Protein AF-A0A0M0K5F8-F1 (afdb_monomer_lite)

Secondary structure (DSSP, 8-state):
------------------------------HHHHHHHTT-----TT----TTTHHHHHHHHHHHHHHHHHHHHHHHHHHHHHHHHHHHHHHHSTT---TTGGGTTPPPBTTTBBTT-TTTHHHHHHHHHHHHHHHHHHHHHHHHTT--TT---TTS-TT--S--TT-TTTTS-HHHHHHHHHHHHHHHHHHHHHHHHHHHHHHHH-S-HHHH-HHHHS-GGG-HHHHHHHHHHHGGGGS---------

Sequence (248 aa):
MLASSFAAPRSITMAVKPIIMQAPTTSVASTAEIVRSIGDYGFDPLKLGTDETFTAFREAEIKHGRLAMLAAVAWPLQEILHPILVDQLRTSIPGVRDVLAETNGFSPSLLNGGLLQFDVAPTLMLAVFMGSVLELKDLKVRQAKGLAWNEYENNVLPGDLNFDPLNIAKNLPRDDKIDFLEKELLNGRLAMIAITAYVAEEVAFGVPVIQFTPDLFQPLIFANDFRAFMDGAFGMASMDGSVNGVAF

Structure (mmCIF, N/CA/C/O backbone):
data_AF-A0A0M0K5F8-F1
#
_entry.id   AF-A0A0M0K5F8-F1
#
loop_
_atom_site.group_PDB
_atom_site.id
_atom_site.type_symbol
_atom_site.label_atom_id
_atom_site.label_alt_id
_atom_site.label_comp_id
_atom_site.label_asym_id
_atom_site.label_entity_id
_atom_site.label_seq_id
_atom_site.pdbx_PDB_ins_code
_atom_site.Cartn_x
_atom_site.Cartn_y
_atom_site.Cartn_z
_atom_site.occupancy
_atom_site.B_iso_or_equiv
_atom_site.auth_seq_id
_atom_site.auth_comp_id
_atom_site.auth_asym_id
_atom_site.auth_atom_id
_atom_site.pdbx_PDB_model_num
ATOM 1 N N . MET A 1 1 ? -101.069 -8.167 28.939 1.00 40.59 1 MET A N 1
ATOM 2 C CA . MET A 1 1 ? -100.192 -7.146 29.553 1.00 40.59 1 MET A CA 1
ATOM 3 C C . MET A 1 1 ? -98.870 -7.843 29.865 1.00 40.59 1 MET A C 1
ATOM 5 O O . MET A 1 1 ? -98.813 -8.570 30.838 1.00 40.59 1 MET A O 1
ATOM 9 N N . LEU A 1 2 ? -97.955 -8.019 28.904 1.00 44.38 2 LEU A N 1
ATOM 10 C CA . LEU A 1 2 ? -96.928 -7.055 28.464 1.00 44.38 2 LEU A CA 1
ATOM 11 C C . LEU A 1 2 ? -96.196 -6.394 29.642 1.00 44.38 2 LEU A C 1
ATOM 13 O O . LEU A 1 2 ? -96.686 -5.388 30.138 1.00 44.38 2 LEU A O 1
ATOM 17 N N . ALA A 1 3 ? -95.054 -6.963 30.050 1.00 45.88 3 ALA A N 1
ATOM 18 C CA . ALA A 1 3 ? -93.804 -6.247 30.353 1.00 45.88 3 ALA A CA 1
ATOM 19 C C . ALA A 1 3 ? -92.800 -7.161 31.080 1.00 45.88 3 ALA A C 1
ATOM 21 O O . ALA A 1 3 ? -92.970 -7.449 32.256 1.00 45.88 3 ALA A O 1
ATOM 22 N N . SER A 1 4 ? -91.735 -7.562 30.384 1.00 42.88 4 SER A N 1
ATOM 23 C CA . SER A 1 4 ? -90.375 -7.743 30.926 1.00 42.88 4 SER A CA 1
ATOM 24 C C . SER A 1 4 ? -89.517 -8.369 29.829 1.00 42.88 4 SER A C 1
ATOM 26 O O . SER A 1 4 ? -89.926 -9.362 29.245 1.00 42.88 4 SER A O 1
ATOM 28 N N . SER A 1 5 ? -88.313 -7.948 29.501 1.00 45.69 5 SER A N 1
ATOM 29 C CA . SER A 1 5 ? -87.499 -6.786 29.824 1.00 45.69 5 SER A CA 1
ATOM 30 C C . SER A 1 5 ? -86.359 -6.892 28.803 1.00 45.69 5 SER A C 1
ATOM 32 O O . SER A 1 5 ? -85.829 -7.981 28.582 1.00 45.69 5 SER A O 1
ATOM 34 N N . PHE A 1 6 ? -86.066 -5.805 28.100 1.00 41.19 6 PHE A N 1
ATOM 35 C CA . PHE A 1 6 ? -85.088 -5.749 27.015 1.00 41.19 6 PHE A CA 1
ATOM 36 C C . PHE A 1 6 ? -83.685 -6.062 27.567 1.00 41.19 6 PHE A C 1
ATOM 38 O O . PHE A 1 6 ? -83.166 -5.318 28.398 1.00 41.19 6 PHE A O 1
ATOM 45 N N . ALA A 1 7 ? -83.064 -7.163 27.135 1.00 47.53 7 ALA A N 1
ATOM 46 C CA . ALA A 1 7 ? -81.673 -7.449 27.472 1.00 47.53 7 ALA A CA 1
ATOM 47 C C . ALA A 1 7 ? -80.760 -6.542 26.632 1.00 47.53 7 ALA A C 1
ATOM 49 O O . ALA A 1 7 ? -80.715 -6.657 25.408 1.00 47.53 7 ALA A O 1
ATOM 50 N N . ALA A 1 8 ? -80.055 -5.619 27.287 1.00 54.62 8 ALA A N 1
ATOM 51 C CA . ALA A 1 8 ? -79.103 -4.726 26.635 1.00 54.62 8 ALA A CA 1
ATOM 52 C C . ALA A 1 8 ? -77.931 -5.515 26.009 1.00 54.62 8 ALA A C 1
ATOM 54 O O . ALA A 1 8 ? -77.447 -6.475 26.623 1.00 54.62 8 ALA A O 1
ATOM 55 N N . PRO A 1 9 ? -77.431 -5.124 24.822 1.00 45.31 9 PRO A N 1
ATOM 56 C CA . PRO A 1 9 ? -76.265 -5.767 24.235 1.00 45.31 9 PRO A CA 1
ATOM 57 C C . PRO A 1 9 ? -75.028 -5.469 25.094 1.00 45.31 9 PRO A C 1
ATOM 59 O O . PRO A 1 9 ? -74.722 -4.314 25.391 1.00 45.31 9 PRO A O 1
ATOM 62 N N . ARG A 1 10 ? -74.303 -6.517 25.502 1.00 50.72 10 ARG A N 1
ATOM 63 C CA . ARG A 1 10 ? -72.994 -6.376 26.154 1.00 50.72 10 ARG A CA 1
ATOM 64 C C . ARG A 1 10 ? -72.030 -5.728 25.158 1.00 50.72 10 ARG A C 1
ATOM 66 O O . ARG A 1 10 ? -71.669 -6.358 24.167 1.00 50.72 10 ARG A O 1
ATOM 73 N N . SER A 1 11 ? -71.613 -4.488 25.412 1.00 42.38 11 SER A N 1
ATOM 74 C CA . SER A 1 11 ? -70.541 -3.855 24.645 1.00 42.38 11 SER A CA 1
ATOM 75 C C . SER A 1 11 ? -69.237 -4.602 24.919 1.00 42.38 11 SER A C 1
ATOM 77 O O . SER A 1 11 ? -68.701 -4.554 26.028 1.00 42.38 11 SER A O 1
ATOM 79 N N . ILE A 1 12 ? -68.724 -5.307 23.916 1.00 45.44 12 ILE A N 1
ATOM 80 C CA . ILE A 1 12 ? -67.364 -5.837 23.948 1.00 45.44 12 ILE A CA 1
ATOM 81 C C . ILE A 1 12 ? -66.439 -4.647 23.697 1.00 45.44 12 ILE A C 1
ATOM 83 O O . ILE A 1 12 ? -66.134 -4.305 22.557 1.00 45.44 12 ILE A O 1
ATOM 87 N N . THR A 1 13 ? -66.027 -3.973 24.767 1.00 49.81 13 THR A N 1
ATOM 88 C CA . THR A 1 13 ? -64.956 -2.982 24.692 1.00 49.81 13 THR A CA 1
ATOM 89 C C . THR A 1 13 ? -63.652 -3.749 24.518 1.00 49.81 13 THR A C 1
ATOM 91 O O . THR A 1 13 ? -63.046 -4.193 25.492 1.00 49.81 13 THR A O 1
ATOM 94 N N . MET A 1 14 ? -63.234 -3.967 23.269 1.00 43.44 14 MET A N 1
ATOM 95 C CA . MET A 1 14 ? -61.882 -4.439 22.995 1.00 43.44 14 MET A CA 1
ATOM 96 C C . MET A 1 14 ? -60.914 -3.344 23.436 1.00 43.44 14 MET A C 1
ATOM 98 O O . MET A 1 14 ? -60.832 -2.284 22.818 1.00 43.44 14 MET A O 1
ATOM 102 N N . ALA A 1 15 ? -60.206 -3.587 24.538 1.00 49.72 15 ALA A N 1
ATOM 103 C CA . ALA A 1 15 ? -59.078 -2.765 24.935 1.00 49.72 15 ALA A CA 1
ATOM 104 C C . ALA A 1 15 ? -57.988 -2.932 23.870 1.00 49.72 15 ALA A C 1
ATOM 106 O O . ALA A 1 15 ? -57.232 -3.904 23.877 1.00 49.72 15 ALA A O 1
ATOM 107 N N . VAL A 1 16 ? -57.937 -1.997 22.921 1.00 50.56 16 VAL A N 1
ATOM 108 C CA . VAL A 1 16 ? -56.809 -1.867 22.002 1.00 50.56 16 VAL A CA 1
ATOM 109 C C . VAL A 1 16 ? -55.616 -1.478 22.859 1.00 50.56 16 VAL A C 1
ATOM 111 O O . VAL A 1 16 ? -55.485 -0.333 23.288 1.00 50.56 16 VAL A O 1
ATOM 114 N N . LYS A 1 17 ? -54.770 -2.462 23.168 1.00 40.28 17 LYS A N 1
ATOM 115 C CA . LYS A 1 17 ? -53.471 -2.220 23.786 1.00 40.28 17 LYS A CA 1
ATOM 116 C C . LYS A 1 17 ? -52.700 -1.335 22.801 1.00 40.28 17 LYS A C 1
ATOM 118 O O . LYS A 1 17 ? -52.474 -1.794 21.679 1.00 40.28 17 LYS A O 1
ATOM 123 N N . PRO A 1 18 ? -52.347 -0.084 23.148 1.00 47.50 18 PRO A N 1
ATOM 124 C CA . PRO A 1 18 ? -51.579 0.741 22.237 1.00 47.50 18 PRO A CA 1
ATOM 125 C C . PRO A 1 18 ? -50.273 0.004 21.965 1.00 47.50 18 PRO A C 1
ATOM 127 O O . PRO A 1 18 ? -49.526 -0.326 22.890 1.00 47.50 18 PRO A O 1
ATOM 130 N N . ILE A 1 19 ? -50.032 -0.312 20.695 1.00 49.25 19 ILE A N 1
ATOM 131 C CA . ILE A 1 19 ? -48.715 -0.732 20.241 1.00 49.25 19 ILE A CA 1
ATOM 132 C C . ILE A 1 19 ? -47.862 0.519 20.389 1.00 49.25 19 ILE A C 1
ATOM 134 O O . ILE A 1 19 ? -47.872 1.405 19.539 1.00 49.25 19 ILE A O 1
ATOM 138 N N . ILE A 1 20 ? -47.181 0.628 21.525 1.00 49.91 20 ILE A N 1
ATOM 139 C CA . ILE A 1 20 ? -46.048 1.527 21.640 1.00 49.91 20 ILE A CA 1
ATOM 140 C C . ILE A 1 20 ? -45.038 0.945 20.657 1.00 49.91 20 ILE A C 1
ATOM 142 O O . ILE A 1 20 ? -44.416 -0.078 20.937 1.00 49.91 20 ILE A O 1
ATOM 146 N N . MET A 1 21 ? -44.947 1.544 19.466 1.00 4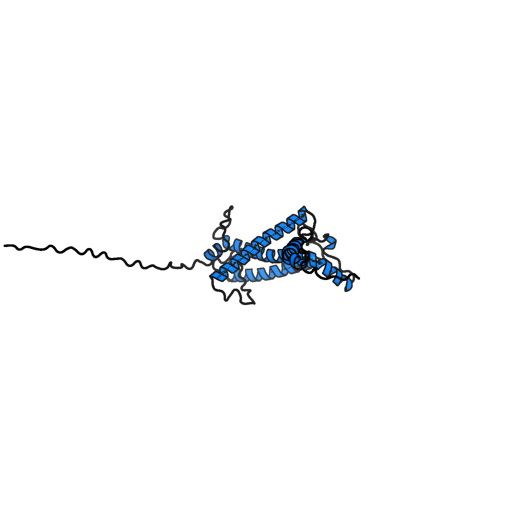3.00 21 MET A N 1
ATOM 147 C CA . MET A 1 21 ? -43.791 1.380 18.597 1.00 43.00 21 MET A CA 1
ATOM 148 C C . MET A 1 21 ? -42.609 1.927 19.384 1.00 43.00 21 MET A C 1
ATOM 150 O O . MET A 1 21 ? -42.289 3.112 19.339 1.00 43.00 21 MET A O 1
ATOM 154 N N . GLN A 1 22 ? -42.011 1.062 20.190 1.00 48.59 22 GLN A N 1
ATOM 155 C CA . GLN A 1 22 ? -40.697 1.312 20.721 1.00 48.59 22 GLN A CA 1
ATOM 156 C C . GLN A 1 22 ? -39.799 1.292 19.488 1.00 48.59 22 GLN A C 1
ATOM 158 O O . GLN A 1 22 ? -39.628 0.246 18.859 1.00 48.59 22 GLN A O 1
ATOM 163 N N . ALA A 1 23 ? -39.322 2.474 19.083 1.00 42.47 23 ALA A N 1
ATOM 164 C CA . ALA A 1 23 ? -38.215 2.573 18.145 1.00 42.47 23 ALA A CA 1
ATOM 165 C C . ALA A 1 23 ? -37.148 1.576 18.614 1.00 42.47 23 ALA A C 1
ATOM 167 O O . ALA A 1 23 ? -36.965 1.462 19.835 1.00 42.47 23 ALA A O 1
ATOM 168 N N . PRO A 1 24 ? -36.511 0.821 17.697 1.00 38.91 24 PRO A N 1
ATOM 169 C CA . PRO A 1 24 ? -35.506 -0.148 18.089 1.00 38.91 24 PRO A CA 1
ATOM 170 C C . PRO A 1 24 ? -34.543 0.603 18.989 1.00 38.91 24 PRO A C 1
ATOM 172 O O . PRO A 1 24 ? -33.984 1.627 18.596 1.00 38.91 24 PRO A O 1
ATOM 175 N N . THR A 1 25 ? -34.452 0.169 20.244 1.00 38.53 25 THR A N 1
ATOM 176 C CA . THR A 1 25 ? -33.413 0.650 21.131 1.00 38.53 25 THR A CA 1
ATOM 177 C C . THR A 1 25 ? -32.141 0.345 20.376 1.00 38.53 25 THR A C 1
ATOM 179 O O . THR A 1 25 ? -31.794 -0.824 20.218 1.00 38.53 25 THR A O 1
ATOM 182 N N . THR A 1 26 ? -31.499 1.374 19.834 1.00 41.88 26 THR A N 1
ATOM 183 C CA . THR A 1 26 ? -30.117 1.296 19.404 1.00 41.88 26 THR A CA 1
ATOM 184 C C . THR A 1 26 ? -29.348 0.981 20.677 1.00 41.88 26 THR A C 1
ATOM 186 O O . THR A 1 26 ? -28.891 1.881 21.381 1.00 41.88 26 THR A O 1
ATOM 189 N N . SER A 1 27 ? -29.295 -0.304 21.042 1.00 41.38 27 SER A N 1
ATOM 190 C CA . SER A 1 27 ? -28.192 -0.843 21.807 1.00 41.38 27 SER A CA 1
ATOM 191 C C . SER A 1 27 ? -26.989 -0.346 21.041 1.00 41.38 27 SER A C 1
ATOM 193 O O . SER A 1 27 ? -26.840 -0.669 19.863 1.00 41.38 27 SER A O 1
ATOM 195 N N . VAL A 1 28 ? -26.262 0.589 21.640 1.00 44.25 28 VAL A N 1
ATOM 196 C CA . VAL A 1 28 ? -25.053 1.146 21.058 1.00 44.25 28 VAL A CA 1
ATOM 197 C C . VAL A 1 28 ? -24.176 -0.068 20.800 1.00 44.25 28 VAL A C 1
ATOM 199 O O . VAL A 1 28 ? -23.659 -0.640 21.757 1.00 44.25 28 VAL A O 1
ATOM 202 N N . ALA A 1 29 ? -24.147 -0.533 19.547 1.00 50.56 29 ALA A N 1
ATOM 203 C CA . ALA A 1 29 ? -23.317 -1.651 19.148 1.00 50.56 29 ALA A CA 1
ATOM 204 C C . ALA A 1 29 ? -21.925 -1.302 19.651 1.00 50.56 29 ALA A C 1
ATOM 206 O O . ALA A 1 29 ? -21.463 -0.166 19.467 1.00 50.56 29 ALA A O 1
ATOM 207 N N . SER A 1 30 ? -21.332 -2.214 20.413 1.00 59.56 30 SER A N 1
ATOM 208 C CA . SER A 1 30 ? -20.016 -1.952 20.983 1.00 59.56 30 SER A CA 1
ATOM 209 C C . SER A 1 30 ? -19.074 -1.585 19.835 1.00 59.56 30 SER A C 1
ATOM 211 O O . SER A 1 30 ? -19.238 -2.078 18.718 1.00 59.56 30 SER A O 1
ATOM 213 N N . THR A 1 31 ? -18.111 -0.692 20.059 1.00 63.69 31 THR A N 1
ATOM 214 C CA . THR A 1 31 ? -17.193 -0.243 18.997 1.00 63.69 31 THR A CA 1
ATOM 215 C C . THR A 1 31 ? -16.563 -1.439 18.263 1.00 63.69 31 THR A C 1
ATOM 217 O O . THR A 1 31 ? -16.387 -1.388 17.051 1.00 63.69 31 THR A O 1
ATOM 220 N N . ALA A 1 32 ? -16.357 -2.556 18.971 1.00 62.41 32 ALA A N 1
ATOM 221 C CA . ALA A 1 32 ? -15.951 -3.853 18.435 1.00 62.41 32 ALA A CA 1
ATOM 222 C C . ALA A 1 32 ? -16.913 -4.447 17.386 1.00 62.41 32 ALA A C 1
ATOM 224 O O . ALA A 1 32 ? -16.463 -4.929 16.351 1.00 62.41 32 ALA A O 1
ATOM 225 N N . GLU A 1 33 ? -18.226 -4.419 17.621 1.00 66.88 33 GLU A N 1
ATOM 226 C CA . GLU A 1 33 ? -19.236 -4.932 16.682 1.00 66.88 33 GLU A CA 1
ATOM 227 C C . GLU A 1 33 ? -19.317 -4.076 15.415 1.00 66.88 33 GLU A C 1
ATOM 229 O O . GLU A 1 33 ? -19.449 -4.617 14.320 1.00 66.88 33 GLU A O 1
ATOM 234 N N . ILE A 1 34 ? -19.165 -2.755 15.548 1.00 69.62 34 ILE A N 1
ATOM 235 C CA . ILE A 1 34 ? -19.092 -1.834 14.402 1.00 69.62 34 ILE A CA 1
ATOM 236 C C . ILE A 1 34 ? -17.818 -2.101 13.594 1.00 69.62 34 ILE A C 1
ATOM 238 O O . ILE A 1 34 ? -17.847 -2.220 12.378 1.00 69.62 34 ILE A O 1
ATOM 242 N N . VAL A 1 35 ? -16.678 -2.253 14.261 1.00 69.94 35 VAL A N 1
ATOM 243 C CA . VAL A 1 35 ? -15.406 -2.605 13.608 1.00 69.94 35 VAL A CA 1
ATOM 244 C C . VAL A 1 35 ? -15.486 -3.961 12.908 1.00 69.94 35 VAL A C 1
ATOM 246 O O . VAL A 1 35 ? -14.853 -4.181 11.867 1.00 69.94 35 VAL A O 1
ATOM 249 N N . ARG A 1 36 ? -16.270 -4.880 13.472 1.00 73.88 36 ARG A N 1
ATOM 250 C CA . ARG A 1 36 ? -16.531 -6.177 12.867 1.00 73.88 36 ARG A CA 1
ATOM 251 C C . ARG A 1 36 ? -17.386 -6.061 11.617 1.00 73.88 36 ARG A C 1
ATOM 253 O O . ARG A 1 36 ? -17.080 -6.766 10.672 1.00 73.88 36 ARG A O 1
ATOM 260 N N . SER A 1 37 ? -18.367 -5.160 11.574 1.00 75.00 37 SER A N 1
ATOM 261 C CA . SER A 1 37 ? -19.215 -4.972 10.392 1.00 75.00 37 SER A CA 1
ATOM 262 C C . SER A 1 37 ? -18.535 -4.223 9.238 1.00 75.00 37 SER A C 1
ATOM 264 O O . SER A 1 37 ? -18.949 -4.386 8.092 1.00 75.00 37 SER A O 1
ATOM 266 N N . ILE A 1 38 ? -17.483 -3.436 9.494 1.00 79.12 38 ILE A N 1
ATOM 267 C CA . ILE A 1 38 ? -16.748 -2.704 8.445 1.00 79.12 38 ILE A CA 1
ATOM 268 C C . ILE A 1 38 ? -16.049 -3.681 7.486 1.00 79.12 38 ILE A C 1
ATOM 270 O O . ILE A 1 38 ? -15.129 -4.407 7.874 1.00 79.12 38 ILE A O 1
ATOM 274 N N . GLY A 1 39 ? -16.449 -3.674 6.211 1.00 72.56 39 GLY A N 1
ATOM 275 C CA . GLY A 1 39 ? -15.834 -4.495 5.161 1.00 72.56 39 GLY A CA 1
ATOM 276 C C . GLY A 1 39 ? -15.875 -6.005 5.435 1.00 72.56 39 GLY A C 1
ATOM 277 O O . GLY A 1 39 ? -14.956 -6.731 5.024 1.00 72.56 39 GLY A O 1
ATOM 278 N N . ASP A 1 40 ? -16.894 -6.464 6.166 1.00 82.44 40 ASP A N 1
ATOM 279 C CA . ASP A 1 40 ? -17.171 -7.880 6.394 1.00 82.44 40 ASP A CA 1
ATOM 280 C C . ASP A 1 40 ? -17.945 -8.475 5.214 1.00 82.44 40 ASP A C 1
ATOM 282 O O . ASP A 1 40 ? -19.097 -8.134 4.955 1.00 82.44 40 ASP A O 1
ATOM 286 N N . TYR A 1 41 ? -17.290 -9.390 4.502 1.00 83.38 41 TYR A N 1
ATOM 287 C CA . TYR A 1 41 ? -17.886 -10.169 3.415 1.00 83.38 41 TYR A CA 1
ATOM 288 C C . TYR A 1 41 ? -18.113 -11.637 3.806 1.00 83.38 41 TYR A C 1
ATOM 290 O O . TYR A 1 41 ? -18.383 -12.469 2.941 1.00 83.38 41 TYR A O 1
ATOM 298 N N . GLY A 1 42 ? -17.959 -11.990 5.087 1.00 82.06 42 GLY A N 1
ATOM 299 C CA . GLY A 1 42 ? -18.071 -13.366 5.574 1.00 82.06 42 GLY A CA 1
ATOM 300 C C . GLY A 1 42 ? -16.939 -14.291 5.111 1.00 82.06 42 GLY A C 1
ATOM 301 O O . GLY A 1 42 ? -17.081 -15.514 5.154 1.00 82.06 42 GLY A O 1
ATOM 302 N N . PHE A 1 43 ? -15.818 -13.734 4.648 1.00 82.06 43 PHE A N 1
ATOM 303 C CA . PHE A 1 43 ? -14.670 -14.499 4.165 1.00 82.06 43 PHE A CA 1
ATOM 304 C C . PHE A 1 43 ? -13.714 -14.856 5.316 1.00 82.06 43 PHE A C 1
ATOM 306 O O . PHE A 1 43 ? -12.706 -14.191 5.532 1.00 82.06 43 PHE A O 1
ATOM 313 N N . ASP A 1 44 ? -14.029 -15.924 6.051 1.00 85.06 44 ASP A N 1
ATOM 314 C CA . ASP A 1 44 ? -13.108 -16.571 7.000 1.00 85.06 44 ASP A CA 1
ATOM 315 C C . ASP A 1 44 ? -13.232 -18.106 6.905 1.00 85.06 44 ASP A C 1
ATOM 317 O O . ASP A 1 44 ? -13.888 -18.746 7.736 1.00 85.06 44 ASP A O 1
ATOM 321 N N . PRO A 1 45 ? -12.644 -18.737 5.866 1.00 86.12 45 PRO A N 1
ATOM 322 C CA . PRO A 1 45 ? -12.737 -20.186 5.678 1.00 86.12 45 PRO A CA 1
ATOM 323 C C . PRO A 1 45 ? -11.986 -20.984 6.756 1.00 86.12 45 PRO A C 1
ATOM 325 O O . PRO A 1 45 ? -12.290 -22.158 6.966 1.00 86.12 45 PRO A O 1
ATOM 328 N N . LEU A 1 46 ? -11.016 -20.365 7.437 1.00 87.06 46 LEU A N 1
ATOM 329 C CA . LEU A 1 46 ? -10.161 -21.014 8.435 1.00 87.06 46 LEU A CA 1
ATOM 330 C C . LEU A 1 46 ? -10.589 -20.729 9.883 1.00 87.06 46 LEU A C 1
ATOM 332 O O . LEU A 1 46 ? -10.019 -21.318 10.800 1.00 87.06 46 LEU A O 1
ATOM 336 N N . LYS A 1 47 ? -11.607 -19.882 10.091 1.00 83.62 47 LYS A N 1
ATOM 337 C CA . LYS A 1 47 ? -12.129 -19.467 11.404 1.00 83.62 47 LYS A CA 1
ATOM 338 C C . LYS A 1 47 ? -11.043 -18.940 12.337 1.00 83.62 47 LYS A C 1
ATOM 340 O O . LYS A 1 47 ? -11.019 -19.267 13.524 1.00 83.62 47 LYS A O 1
ATOM 345 N N . LEU A 1 48 ? -10.123 -18.153 11.789 1.00 81.44 48 LEU A N 1
ATOM 346 C CA . LEU A 1 48 ? -9.027 -17.587 12.568 1.00 81.44 48 LEU A CA 1
ATOM 347 C C . LEU A 1 48 ? -9.489 -16.378 13.389 1.00 81.44 48 LEU A C 1
ATOM 349 O O . LEU A 1 48 ? -8.897 -16.113 14.427 1.00 81.44 48 LEU A O 1
ATOM 353 N N . GLY A 1 49 ? -10.556 -15.683 12.979 1.00 73.44 49 GLY A N 1
ATOM 354 C CA . GLY A 1 49 ? -11.071 -14.487 13.651 1.00 73.44 49 GLY A CA 1
ATOM 355 C C . GLY A 1 49 ? -11.965 -14.780 14.859 1.00 73.44 49 GLY A C 1
ATOM 356 O O . GLY A 1 49 ? -13.160 -14.476 14.832 1.00 73.44 49 GLY A O 1
ATOM 357 N N . THR A 1 50 ? -11.407 -15.359 15.926 1.00 78.00 50 THR A N 1
ATOM 358 C CA . THR A 1 50 ? -12.096 -15.434 17.229 1.00 78.00 50 THR A CA 1
ATOM 359 C C . THR A 1 50 ? -12.231 -14.040 17.851 1.00 78.00 50 THR A C 1
ATOM 361 O O . THR A 1 50 ? -11.477 -13.130 17.512 1.00 78.00 50 THR A O 1
ATOM 364 N N . ASP A 1 51 ? -13.165 -13.854 18.786 1.00 72.56 51 ASP A N 1
ATOM 365 C CA . ASP A 1 51 ? -13.462 -12.534 19.378 1.00 72.56 51 ASP A CA 1
ATOM 366 C C . ASP A 1 51 ? -12.243 -11.861 20.038 1.00 72.56 51 ASP A C 1
ATOM 368 O O . ASP A 1 51 ? -12.156 -10.637 20.084 1.00 72.56 51 ASP A O 1
ATOM 372 N N . GLU A 1 52 ? -11.278 -12.655 20.503 1.00 74.19 52 GLU A N 1
ATOM 373 C CA . GLU A 1 52 ? -10.033 -12.172 21.111 1.00 74.19 52 GLU A CA 1
ATOM 374 C C . GLU A 1 52 ? -8.968 -11.785 20.073 1.00 74.19 52 GLU A C 1
ATOM 376 O O . GLU A 1 52 ? -8.179 -10.869 20.293 1.00 74.19 52 GLU A O 1
ATOM 381 N N . THR A 1 53 ? -8.930 -12.471 18.928 1.00 77.94 53 THR A N 1
ATOM 382 C CA . THR A 1 53 ? -7.879 -12.301 17.907 1.00 77.94 53 THR A CA 1
ATOM 383 C C . THR A 1 53 ? -8.289 -11.355 16.782 1.00 77.94 53 THR A C 1
ATOM 385 O O . THR A 1 53 ? -7.431 -10.805 16.088 1.00 77.94 53 THR A O 1
ATOM 388 N N . PHE A 1 54 ? -9.592 -11.115 16.623 1.00 82.12 54 PHE A N 1
ATOM 389 C CA . PHE A 1 54 ? -10.147 -10.306 15.545 1.00 82.12 54 PHE A CA 1
ATOM 390 C C . PHE A 1 54 ? -9.564 -8.889 15.502 1.00 82.12 54 PHE A C 1
ATOM 392 O O . PHE A 1 54 ? -9.131 -8.434 14.446 1.00 82.12 54 PHE A O 1
ATOM 399 N N . THR A 1 55 ? -9.488 -8.204 16.646 1.00 80.75 55 THR A N 1
ATOM 400 C CA . THR A 1 55 ? -8.963 -6.831 16.730 1.00 80.75 55 THR A CA 1
ATOM 401 C C . THR A 1 55 ? -7.492 -6.765 16.316 1.00 80.75 55 THR A C 1
ATOM 403 O O . THR A 1 55 ? -7.095 -5.862 15.579 1.00 80.75 55 THR A O 1
ATOM 406 N N . ALA A 1 56 ? -6.696 -7.765 16.709 1.00 82.44 56 ALA A N 1
ATOM 407 C CA . ALA A 1 56 ? -5.288 -7.863 16.334 1.00 82.44 56 ALA A CA 1
ATOM 408 C C . ALA A 1 56 ? -5.109 -8.080 14.824 1.00 82.44 56 ALA A C 1
ATOM 410 O O . ALA A 1 56 ? -4.283 -7.418 14.192 1.00 82.44 56 ALA A O 1
ATOM 411 N N . PHE A 1 57 ? -5.905 -8.974 14.227 1.00 86.00 57 PHE A N 1
ATOM 412 C CA . PHE A 1 57 ? -5.866 -9.210 12.784 1.00 86.00 57 PHE A CA 1
ATOM 413 C C . PHE A 1 57 ? -6.375 -8.018 11.984 1.00 86.00 57 PHE A C 1
ATOM 415 O O . PHE A 1 57 ? -5.783 -7.691 10.957 1.00 86.00 57 PHE A O 1
ATOM 422 N N . ARG A 1 58 ? -7.406 -7.325 12.472 1.00 86.25 58 ARG A N 1
ATOM 423 C CA . ARG A 1 58 ? -7.901 -6.105 11.837 1.00 86.25 58 ARG A CA 1
ATOM 424 C C . ARG A 1 58 ? -6.841 -5.011 11.825 1.00 86.25 58 ARG A C 1
ATOM 426 O O . ARG A 1 58 ? -6.656 -4.345 10.811 1.00 86.25 58 ARG A O 1
ATOM 433 N N . GLU A 1 59 ? -6.127 -4.821 12.929 1.00 85.31 59 GLU A N 1
ATOM 434 C CA . GLU A 1 59 ? -5.063 -3.824 12.960 1.00 85.31 59 GLU A CA 1
ATOM 435 C C . GLU A 1 59 ? -3.894 -4.203 12.047 1.00 85.31 59 GLU A C 1
ATOM 437 O O . GLU A 1 59 ? -3.372 -3.351 11.324 1.00 85.31 59 GLU A O 1
ATOM 442 N N . ALA A 1 60 ? -3.517 -5.484 12.023 1.00 87.25 60 ALA A N 1
ATOM 443 C CA . ALA A 1 60 ? -2.512 -5.976 11.091 1.00 87.25 60 ALA A CA 1
ATOM 444 C C . ALA A 1 60 ? -2.939 -5.727 9.635 1.00 87.25 60 ALA A C 1
ATOM 446 O O . ALA A 1 60 ? -2.140 -5.215 8.854 1.00 87.25 60 ALA A O 1
ATOM 447 N N . GLU A 1 61 ? -4.191 -6.017 9.278 1.00 90.25 61 GLU A N 1
ATOM 448 C CA . GLU A 1 61 ? -4.750 -5.767 7.946 1.00 90.25 61 GLU A CA 1
ATOM 449 C C . GLU A 1 61 ? -4.642 -4.286 7.552 1.00 90.25 61 GLU A C 1
ATOM 451 O O . GLU A 1 61 ? -4.170 -3.976 6.461 1.00 90.25 61 GLU A O 1
ATOM 456 N N . ILE A 1 62 ? -4.994 -3.362 8.451 1.00 89.94 62 ILE A N 1
ATOM 457 C CA . ILE A 1 62 ? -4.913 -1.917 8.186 1.00 89.94 62 ILE A CA 1
ATOM 458 C C . ILE A 1 62 ? -3.455 -1.456 8.044 1.00 89.94 62 ILE A C 1
ATOM 460 O O . ILE A 1 62 ? -3.139 -0.700 7.123 1.00 89.94 62 ILE A O 1
ATOM 464 N N . LYS A 1 63 ? -2.543 -1.913 8.915 1.00 88.94 63 LYS A N 1
ATOM 465 C CA . LYS A 1 63 ? -1.113 -1.557 8.838 1.00 88.94 63 LYS A CA 1
ATOM 466 C C . LYS A 1 63 ? -0.487 -2.033 7.521 1.00 88.94 63 LYS A C 1
ATOM 468 O O . LYS A 1 63 ? 0.179 -1.247 6.846 1.00 88.94 63 LYS A O 1
ATOM 473 N N . HIS A 1 64 ? -0.753 -3.278 7.120 1.00 91.00 64 HIS A N 1
ATOM 474 C CA . HIS A 1 64 ? -0.278 -3.817 5.842 1.00 91.00 64 HIS A CA 1
ATOM 475 C C . HIS A 1 64 ? -0.959 -3.140 4.651 1.00 91.00 64 HIS A C 1
ATOM 477 O O . HIS A 1 64 ? -0.276 -2.790 3.696 1.00 91.00 64 HIS A O 1
ATOM 483 N N . GLY A 1 65 ? -2.266 -2.875 4.721 1.00 92.25 65 GLY A N 1
ATOM 484 C CA . GLY A 1 65 ? -3.015 -2.184 3.673 1.00 92.25 65 GLY A CA 1
ATOM 485 C C . GLY A 1 65 ? -2.508 -0.763 3.415 1.00 92.25 65 GLY A C 1
ATOM 486 O O . GLY A 1 65 ? -2.304 -0.387 2.265 1.00 92.25 65 GLY A O 1
ATOM 487 N N . ARG A 1 66 ? -2.222 0.019 4.464 1.00 92.62 66 ARG A N 1
ATOM 488 C CA . ARG A 1 66 ? -1.635 1.368 4.335 1.00 92.62 66 ARG A CA 1
ATOM 489 C C . ARG A 1 66 ? -0.245 1.337 3.711 1.00 92.62 66 ARG A C 1
ATOM 491 O O . ARG A 1 66 ? 0.041 2.124 2.811 1.00 92.62 66 ARG A O 1
ATOM 498 N N . LEU A 1 67 ? 0.607 0.419 4.166 1.00 90.00 67 LEU A N 1
ATOM 499 C CA . LEU A 1 67 ? 1.942 0.242 3.601 1.00 90.00 67 LEU A CA 1
ATOM 500 C C . LEU A 1 67 ? 1.866 -0.218 2.138 1.00 90.00 67 LEU A C 1
ATOM 502 O O . LEU A 1 67 ? 2.614 0.279 1.299 1.00 90.00 67 LEU A O 1
ATOM 506 N N . ALA A 1 68 ? 0.915 -1.097 1.820 1.00 91.88 68 ALA A N 1
ATOM 507 C CA . ALA A 1 68 ? 0.669 -1.564 0.467 1.00 91.88 68 ALA A CA 1
ATOM 508 C C . ALA A 1 68 ? 0.147 -0.450 -0.448 1.00 91.88 68 ALA A C 1
ATOM 510 O O . ALA A 1 68 ? 0.606 -0.327 -1.573 1.00 91.88 68 ALA A O 1
ATOM 511 N N . MET A 1 69 ? -0.752 0.418 0.017 1.00 93.31 69 MET A N 1
ATOM 512 C CA . MET A 1 69 ? -1.201 1.561 -0.787 1.00 93.31 69 MET A CA 1
ATOM 513 C C . MET A 1 69 ? -0.038 2.490 -1.156 1.00 93.31 69 MET A C 1
ATOM 515 O O . MET A 1 69 ? 0.053 2.934 -2.298 1.00 93.31 69 MET A O 1
ATOM 519 N N . LEU A 1 70 ? 0.886 2.742 -0.223 1.00 90.06 70 LEU A N 1
ATOM 520 C CA . LEU A 1 70 ? 2.084 3.537 -0.505 1.00 90.06 70 LEU A CA 1
ATOM 521 C C . LEU A 1 70 ? 3.028 2.824 -1.476 1.00 90.06 70 LEU A C 1
ATOM 523 O O . LEU A 1 70 ? 3.512 3.444 -2.420 1.00 90.06 70 LEU A O 1
ATOM 527 N N . ALA A 1 71 ? 3.275 1.531 -1.270 1.00 86.31 71 ALA A N 1
ATOM 528 C CA . ALA A 1 71 ? 4.177 0.759 -2.115 1.00 86.31 71 ALA A CA 1
ATOM 529 C C . ALA A 1 71 ? 3.617 0.535 -3.532 1.00 86.31 71 ALA A C 1
ATOM 531 O O . ALA A 1 71 ? 4.374 0.637 -4.490 1.00 86.31 71 ALA A O 1
ATOM 532 N N . ALA A 1 72 ? 2.306 0.341 -3.698 1.00 87.69 72 ALA A N 1
ATOM 533 C CA . ALA A 1 72 ? 1.666 0.188 -5.007 1.00 87.69 72 ALA A CA 1
ATOM 534 C C . ALA A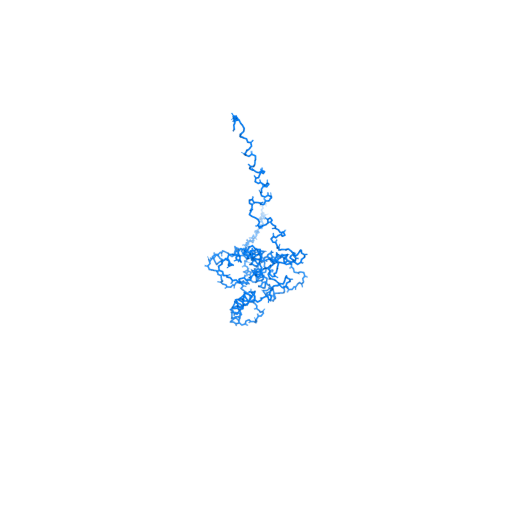 1 72 ? 1.819 1.437 -5.894 1.00 87.69 72 ALA A C 1
ATOM 536 O O . ALA A 1 72 ? 1.877 1.318 -7.115 1.00 87.69 72 ALA A O 1
ATOM 537 N N . VAL A 1 73 ? 1.908 2.625 -5.284 1.00 86.75 73 VAL A N 1
ATOM 538 C CA . VAL A 1 73 ? 2.198 3.884 -5.988 1.00 86.75 73 VAL A CA 1
ATOM 539 C C . VAL A 1 73 ? 3.702 4.089 -6.153 1.00 86.75 73 VAL A C 1
ATOM 541 O O . VAL A 1 73 ? 4.157 4.495 -7.220 1.00 86.75 73 VAL A O 1
ATOM 544 N N . ALA A 1 74 ? 4.483 3.820 -5.104 1.00 83.75 74 ALA A N 1
ATOM 545 C CA . ALA A 1 74 ? 5.922 4.053 -5.108 1.00 83.75 74 ALA A CA 1
ATOM 546 C C . ALA A 1 74 ? 6.662 3.158 -6.109 1.00 83.75 74 ALA A C 1
ATOM 548 O O . ALA A 1 74 ? 7.617 3.630 -6.708 1.00 83.75 74 ALA A O 1
ATOM 549 N N . TRP A 1 75 ? 6.210 1.923 -6.326 1.00 82.19 75 TRP A N 1
ATOM 550 C CA . TRP A 1 75 ? 6.862 0.959 -7.216 1.00 82.19 75 TRP A CA 1
ATOM 551 C C . TRP A 1 75 ? 6.958 1.447 -8.672 1.00 82.19 75 TRP A C 1
ATOM 553 O O . TRP A 1 75 ? 8.071 1.696 -9.138 1.00 82.19 75 TRP A O 1
ATOM 563 N N . PRO A 1 76 ? 5.842 1.718 -9.386 1.00 80.56 76 PRO A N 1
ATOM 564 C CA . PRO A 1 76 ? 5.931 2.277 -10.732 1.00 80.56 76 PRO A CA 1
ATOM 565 C C . PRO A 1 76 ? 6.558 3.676 -10.722 1.00 80.56 76 PRO A C 1
ATOM 567 O O . PRO A 1 76 ? 7.293 4.044 -11.632 1.00 80.56 76 PRO A O 1
ATOM 570 N N . LEU A 1 77 ? 6.330 4.481 -9.680 1.00 81.81 77 LEU A N 1
ATOM 571 C CA . LEU A 1 77 ? 6.940 5.808 -9.606 1.00 81.81 77 LEU A CA 1
ATOM 572 C C . LEU A 1 77 ? 8.475 5.738 -9.544 1.00 81.81 77 LEU A C 1
ATOM 574 O O . LEU A 1 77 ? 9.145 6.573 -10.147 1.00 81.81 77 LEU A O 1
ATOM 578 N N . GLN A 1 78 ? 9.036 4.756 -8.837 1.00 76.62 78 GLN A N 1
ATOM 579 C CA . GLN A 1 78 ? 10.477 4.531 -8.748 1.00 76.62 78 GLN A CA 1
ATOM 580 C C . GLN A 1 78 ? 11.055 4.125 -10.100 1.00 76.62 78 GLN A C 1
ATOM 582 O O . GLN A 1 78 ? 12.048 4.714 -10.523 1.00 76.62 78 GLN A O 1
ATOM 587 N N . GLU A 1 79 ? 10.410 3.205 -10.811 1.00 73.19 79 GLU A N 1
ATOM 588 C CA . GLU A 1 79 ? 10.842 2.797 -12.149 1.00 73.19 79 GLU A CA 1
ATOM 589 C C . GLU A 1 79 ? 10.815 3.969 -13.161 1.00 73.19 79 GLU A C 1
ATOM 591 O O . GLU A 1 79 ? 11.700 4.057 -14.012 1.00 73.19 79 GLU A O 1
ATOM 596 N N . ILE A 1 80 ? 9.871 4.921 -13.045 1.00 75.94 80 ILE A N 1
ATOM 597 C CA . ILE A 1 80 ? 9.835 6.142 -13.885 1.00 75.94 80 ILE A CA 1
ATOM 598 C C . ILE A 1 80 ? 10.899 7.161 -13.460 1.00 75.94 80 ILE A C 1
ATOM 600 O O . ILE A 1 80 ? 11.613 7.715 -14.298 1.00 75.94 80 ILE A O 1
ATOM 604 N N . LEU A 1 81 ? 10.965 7.490 -12.167 1.00 73.75 81 LEU A N 1
ATOM 605 C CA . LEU A 1 81 ? 11.746 8.633 -11.684 1.00 73.75 81 LEU A CA 1
ATOM 606 C C . LEU A 1 81 ? 13.236 8.343 -11.580 1.00 73.75 81 LEU A C 1
ATOM 608 O O . LEU A 1 81 ? 14.043 9.249 -11.760 1.00 73.75 81 LEU A O 1
ATOM 612 N N . HIS A 1 82 ? 13.620 7.114 -11.261 1.00 69.06 82 HIS A N 1
ATOM 613 C CA . HIS A 1 82 ? 15.013 6.781 -11.011 1.00 69.06 82 HIS A CA 1
ATOM 614 C C . HIS A 1 82 ? 15.941 6.985 -12.224 1.00 69.06 82 HIS A C 1
ATOM 616 O O . HIS A 1 82 ? 16.985 7.609 -12.024 1.00 69.06 82 HIS A O 1
ATOM 622 N N . PRO A 1 83 ? 15.604 6.583 -13.472 1.00 67.38 83 PRO A N 1
ATOM 623 C CA . PRO A 1 83 ? 16.458 6.905 -14.621 1.00 67.38 83 PRO A CA 1
ATOM 624 C C . PRO A 1 83 ? 16.602 8.424 -14.822 1.00 67.38 83 PRO A C 1
ATOM 626 O O . PRO A 1 83 ? 17.700 8.916 -15.071 1.00 67.38 83 PRO A O 1
ATOM 629 N N . ILE A 1 84 ? 15.525 9.191 -14.608 1.00 69.81 84 ILE A N 1
ATOM 630 C CA . ILE A 1 84 ? 15.527 10.658 -14.736 1.00 69.81 84 ILE A CA 1
ATOM 631 C C . ILE A 1 84 ? 16.413 11.308 -13.662 1.00 69.81 84 ILE A C 1
ATOM 633 O O . ILE A 1 84 ? 17.204 12.208 -13.953 1.00 69.81 84 ILE A O 1
ATOM 637 N N . LEU A 1 85 ? 16.290 10.859 -12.411 1.00 66.81 85 LEU A N 1
ATOM 638 C CA . LEU A 1 85 ? 17.044 11.392 -11.278 1.00 66.81 85 LEU A CA 1
ATOM 639 C C . LEU A 1 85 ? 18.533 11.065 -11.381 1.00 66.81 85 LEU A C 1
ATOM 641 O O . LEU A 1 85 ? 19.363 11.929 -11.100 1.00 66.81 85 LEU A O 1
ATOM 645 N N . VAL A 1 86 ? 18.882 9.849 -11.802 1.00 65.94 86 VAL A N 1
ATOM 646 C CA . VAL A 1 86 ? 20.277 9.448 -12.012 1.00 65.94 86 VAL A CA 1
ATOM 647 C C . VAL A 1 86 ? 20.914 10.281 -13.118 1.00 65.94 86 VAL A C 1
ATOM 649 O O . VAL A 1 86 ? 22.032 10.760 -12.929 1.00 65.94 86 VAL A O 1
ATOM 652 N N . ASP A 1 87 ? 20.214 10.515 -14.228 1.00 66.12 87 ASP A N 1
ATOM 653 C CA . ASP A 1 87 ? 20.733 11.342 -15.317 1.00 66.12 87 ASP A CA 1
ATOM 654 C C . ASP A 1 87 ? 20.947 12.792 -14.868 1.00 66.12 87 ASP A C 1
ATOM 656 O O . ASP A 1 87 ? 22.032 13.341 -15.066 1.00 66.12 87 ASP A O 1
ATOM 660 N N . GLN A 1 88 ? 19.981 13.392 -14.163 1.00 68.56 88 GLN A N 1
ATOM 661 C CA . GLN A 1 88 ? 20.127 14.749 -13.622 1.00 68.56 88 GLN A CA 1
ATOM 662 C C . GLN A 1 88 ? 21.272 14.859 -12.604 1.00 68.56 88 GLN A C 1
ATOM 664 O O . GLN A 1 88 ? 22.072 15.802 -12.666 1.00 68.56 88 GLN A O 1
ATOM 669 N N . LEU A 1 89 ? 21.390 13.892 -11.692 1.00 65.75 89 LEU A N 1
ATOM 670 C CA . LEU A 1 89 ? 22.431 13.882 -10.667 1.00 65.75 89 LEU A CA 1
ATOM 671 C C . LEU A 1 89 ? 23.822 13.590 -11.238 1.00 65.75 89 LEU A C 1
ATOM 673 O O . LEU A 1 89 ? 24.780 14.222 -10.794 1.00 65.75 89 LEU A O 1
ATOM 677 N N . ARG A 1 90 ? 23.955 12.735 -12.261 1.00 64.75 90 ARG A N 1
ATOM 678 C CA . ARG A 1 90 ? 25.229 12.506 -12.971 1.00 64.75 90 ARG A CA 1
ATOM 679 C C . ARG A 1 90 ? 25.771 13.772 -13.622 1.00 64.75 90 ARG A C 1
ATOM 681 O O . ARG A 1 90 ? 26.983 13.972 -13.628 1.00 64.75 90 ARG A O 1
ATOM 688 N N . THR A 1 91 ? 24.900 14.651 -14.119 1.00 62.97 91 THR A N 1
A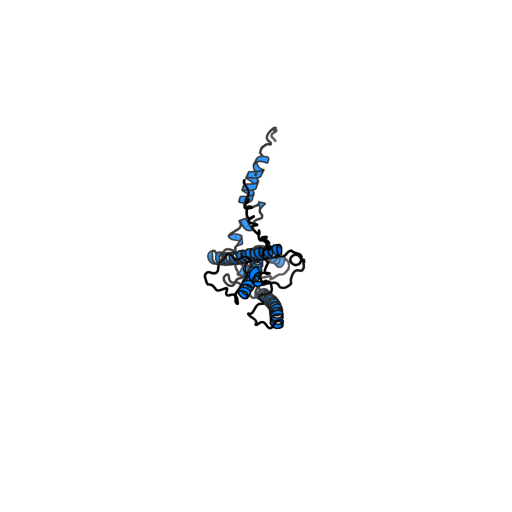TOM 689 C CA . THR A 1 91 ? 25.313 15.964 -14.650 1.00 62.97 91 THR A CA 1
ATOM 690 C C . THR A 1 91 ? 25.936 16.875 -13.590 1.00 62.97 91 THR A C 1
ATOM 692 O O . THR A 1 91 ? 26.711 17.763 -13.934 1.00 62.97 91 THR A O 1
ATOM 695 N N . SER A 1 92 ? 25.596 16.676 -12.313 1.00 64.81 92 SER A N 1
ATOM 696 C CA . SER A 1 92 ? 25.958 17.583 -11.216 1.00 64.81 92 SER A CA 1
ATOM 697 C C . SER A 1 92 ? 27.024 17.007 -10.276 1.00 64.81 92 SER A C 1
ATOM 699 O O . SER A 1 92 ? 27.756 17.765 -9.643 1.00 64.81 92 SER A O 1
ATOM 701 N N . ILE A 1 93 ? 27.131 15.677 -10.172 1.00 61.81 93 ILE A N 1
ATOM 702 C CA . ILE A 1 93 ? 28.053 14.971 -9.274 1.00 61.81 93 ILE A CA 1
ATOM 703 C C . ILE A 1 93 ? 28.698 13.797 -10.035 1.00 61.81 93 ILE A C 1
ATOM 705 O O . ILE A 1 93 ? 28.014 12.825 -10.368 1.00 61.81 93 ILE A O 1
ATOM 709 N N . PRO A 1 94 ? 30.020 13.828 -10.293 1.00 56.28 94 PRO A N 1
ATOM 710 C CA . PRO A 1 94 ? 30.727 12.700 -10.890 1.00 56.28 94 PRO A CA 1
ATOM 711 C C . PRO A 1 94 ? 30.754 11.506 -9.923 1.00 56.28 94 PRO A C 1
ATOM 713 O O . PRO A 1 94 ? 31.190 11.650 -8.783 1.00 56.28 94 PRO A O 1
ATOM 716 N N . GLY A 1 95 ? 30.332 10.322 -10.380 1.00 59.97 95 GLY A N 1
ATOM 717 C CA . GLY A 1 95 ? 30.435 9.068 -9.615 1.00 59.97 95 GLY A CA 1
ATOM 718 C C . GLY A 1 95 ? 29.132 8.525 -9.017 1.00 59.97 95 GLY A C 1
ATOM 719 O O . GLY A 1 95 ? 29.183 7.557 -8.261 1.00 59.97 95 GLY A O 1
ATOM 720 N N . VAL A 1 96 ? 27.969 9.094 -9.356 1.00 59.09 96 VAL A N 1
ATOM 721 C CA . VAL A 1 96 ? 26.665 8.544 -8.944 1.00 59.09 96 VAL A CA 1
ATOM 722 C C . VAL A 1 96 ? 26.416 7.206 -9.650 1.00 59.09 96 VAL A C 1
ATOM 724 O O . VAL A 1 96 ? 26.253 7.147 -10.876 1.00 59.09 96 VAL A O 1
ATOM 727 N N . ARG A 1 97 ? 26.413 6.125 -8.862 1.00 58.28 97 ARG A N 1
ATOM 728 C CA . ARG A 1 97 ? 26.035 4.779 -9.306 1.00 58.28 97 ARG A CA 1
ATOM 729 C C . ARG A 1 97 ? 24.519 4.700 -9.427 1.00 58.28 97 ARG A C 1
ATOM 731 O O . ARG A 1 97 ? 23.788 5.267 -8.621 1.00 58.28 97 ARG A O 1
ATOM 738 N N . ASP A 1 98 ? 24.068 4.031 -10.475 1.00 57.88 98 ASP A N 1
ATOM 739 C CA . ASP A 1 98 ? 22.650 3.821 -10.725 1.00 57.88 98 ASP A CA 1
ATOM 740 C C . ASP A 1 98 ? 22.209 2.553 -9.988 1.00 57.88 98 ASP A C 1
ATOM 742 O O . ASP A 1 98 ? 22.575 1.445 -10.378 1.00 57.88 98 ASP A O 1
ATOM 746 N N . VAL A 1 99 ? 21.461 2.735 -8.900 1.00 58.75 99 VAL A N 1
ATOM 747 C CA . VAL A 1 99 ? 20.939 1.660 -8.038 1.00 58.75 99 VAL A CA 1
ATOM 748 C C . VAL A 1 99 ? 20.011 0.705 -8.806 1.00 58.75 99 VAL A C 1
ATOM 750 O O . VAL A 1 99 ? 19.910 -0.474 -8.469 1.00 58.75 99 VAL A O 1
ATOM 753 N N . LEU A 1 100 ? 19.375 1.171 -9.887 1.00 55.00 100 LEU A N 1
ATOM 754 C CA . LEU A 1 100 ? 18.554 0.325 -10.750 1.00 55.00 100 LEU A CA 1
ATOM 755 C C . LEU A 1 100 ? 19.350 -0.319 -11.889 1.00 55.00 100 LEU A C 1
ATOM 757 O O . LEU A 1 100 ? 18.952 -1.384 -12.352 1.00 55.00 100 LEU A O 1
ATOM 761 N N . ALA A 1 101 ? 20.484 0.247 -12.321 1.00 52.53 101 ALA A N 1
ATOM 762 C CA . ALA A 1 101 ? 21.315 -0.372 -13.363 1.00 52.53 101 ALA A CA 1
ATOM 763 C C . ALA A 1 101 ? 21.936 -1.703 -12.913 1.00 52.53 101 ALA A C 1
ATOM 765 O O . ALA A 1 101 ? 22.144 -2.591 -13.736 1.00 52.53 101 ALA A O 1
ATOM 766 N N . GLU A 1 102 ? 22.200 -1.872 -11.614 1.00 53.50 102 GLU A N 1
ATOM 767 C CA . GLU A 1 102 ? 22.665 -3.151 -11.051 1.00 53.50 102 GLU A CA 1
ATOM 768 C C . GLU A 1 102 ? 21.541 -4.184 -10.902 1.00 53.50 102 GLU A C 1
ATOM 770 O O . GLU A 1 102 ? 21.814 -5.377 -10.775 1.00 53.50 102 GLU A O 1
ATOM 775 N N . THR A 1 103 ? 20.286 -3.738 -10.978 1.00 51.91 103 THR A N 1
ATOM 776 C CA . THR A 1 103 ? 19.080 -4.573 -10.901 1.00 51.91 103 THR A CA 1
ATOM 777 C C . THR A 1 103 ? 18.311 -4.545 -12.232 1.00 51.91 103 THR A C 1
ATOM 779 O O . THR A 1 103 ? 17.108 -4.739 -12.247 1.00 51.91 103 THR A O 1
ATOM 782 N N . ASN A 1 104 ? 18.969 -4.267 -13.368 1.00 54.16 104 ASN A N 1
ATOM 783 C CA . ASN A 1 104 ? 18.359 -4.229 -14.714 1.00 54.16 104 ASN A CA 1
ATOM 784 C C . ASN A 1 104 ? 17.066 -3.379 -14.852 1.00 54.16 104 ASN A C 1
ATOM 786 O O . ASN A 1 104 ? 16.249 -3.647 -15.730 1.00 54.16 104 ASN A O 1
ATOM 790 N N . GLY A 1 105 ? 16.876 -2.347 -14.023 1.00 57.88 105 GLY A N 1
ATOM 791 C CA . GLY A 1 105 ? 15.676 -1.498 -14.025 1.00 57.88 105 GLY A CA 1
ATOM 792 C C . GLY A 1 105 ? 14.563 -1.941 -13.071 1.00 57.88 105 GLY A C 1
ATOM 793 O O . GLY A 1 105 ? 13.527 -1.287 -13.028 1.00 57.88 105 GLY A O 1
ATOM 794 N N . PHE A 1 106 ? 14.763 -3.012 -12.303 1.00 58.28 106 PHE A N 1
ATOM 795 C CA . PHE A 1 106 ? 13.783 -3.518 -11.348 1.00 58.28 106 PHE A CA 1
ATOM 796 C C . PHE A 1 106 ? 13.807 -2.801 -10.000 1.00 58.28 106 PHE A C 1
ATOM 798 O O . PHE A 1 106 ? 14.878 -2.520 -9.455 1.00 58.28 106 PHE A O 1
ATOM 805 N N . SER A 1 107 ? 12.629 -2.618 -9.401 1.00 60.81 107 SER A N 1
ATOM 806 C CA . SER A 1 107 ? 12.506 -2.139 -8.024 1.00 60.81 107 SER A CA 1
ATOM 807 C C . SER A 1 107 ? 13.185 -3.116 -7.040 1.00 60.81 107 SER A C 1
ATOM 809 O O . SER A 1 107 ? 12.858 -4.309 -7.033 1.00 60.81 107 SER A O 1
ATOM 811 N N . PRO A 1 108 ? 14.122 -2.651 -6.184 1.00 63.03 108 PRO A N 1
ATOM 812 C CA . PRO A 1 108 ? 14.858 -3.525 -5.270 1.00 63.03 108 PRO A CA 1
ATOM 813 C C . PRO A 1 108 ? 13.919 -4.280 -4.324 1.00 63.03 108 PRO A C 1
ATOM 815 O O . PRO A 1 108 ? 13.229 -3.679 -3.499 1.00 63.03 108 PRO A O 1
ATOM 818 N N . SER A 1 109 ? 13.911 -5.610 -4.404 1.00 69.56 109 SER A N 1
ATOM 819 C CA . SER A 1 109 ? 13.037 -6.455 -3.586 1.00 69.56 109 SER A CA 1
ATOM 820 C C . SER A 1 109 ? 13.722 -7.756 -3.173 1.00 69.56 109 SER A C 1
ATOM 822 O O . SER A 1 109 ? 14.778 -8.124 -3.689 1.00 69.56 109 SER A O 1
ATOM 824 N N . LEU A 1 110 ? 13.137 -8.468 -2.202 1.00 67.00 110 LEU A N 1
ATOM 825 C CA . LEU A 1 110 ? 13.697 -9.735 -1.707 1.00 67.00 110 LEU A CA 1
ATOM 826 C C . LEU A 1 110 ? 13.811 -10.805 -2.802 1.00 67.00 110 LEU A C 1
ATOM 828 O O . LEU A 1 110 ? 14.700 -11.648 -2.724 1.00 67.00 110 LEU A O 1
ATOM 832 N N . LEU A 1 111 ? 12.916 -10.779 -3.794 1.00 67.31 111 LEU A N 1
ATOM 833 C CA . LEU A 1 111 ? 12.841 -11.791 -4.850 1.00 67.31 111 LEU A CA 1
ATOM 834 C C . LEU A 1 111 ? 13.465 -11.327 -6.168 1.00 67.31 111 LEU A C 1
ATOM 836 O O . LEU A 1 111 ? 13.997 -12.159 -6.895 1.00 67.31 111 LEU A O 1
ATOM 840 N N . ASN A 1 112 ? 13.454 -10.021 -6.446 1.00 61.31 112 ASN A N 1
ATOM 841 C CA . ASN A 1 112 ? 14.056 -9.457 -7.656 1.00 61.31 112 ASN A CA 1
ATOM 842 C C . ASN A 1 112 ? 15.560 -9.139 -7.492 1.00 61.31 112 ASN A C 1
ATOM 844 O O . ASN A 1 112 ? 16.286 -8.879 -8.447 1.00 61.31 112 ASN A O 1
ATOM 848 N N . GLY A 1 113 ? 16.068 -9.208 -6.258 1.00 67.56 113 GLY A N 1
ATOM 849 C CA . GLY A 1 113 ? 17.452 -8.875 -5.941 1.00 67.56 113 GLY A CA 1
ATOM 850 C C . GLY A 1 113 ? 17.647 -7.381 -5.677 1.00 67.56 113 GLY A C 1
ATOM 851 O O . GLY A 1 113 ? 16.702 -6.602 -5.573 1.00 67.56 113 GLY A O 1
ATOM 852 N N . GLY A 1 114 ? 18.897 -6.981 -5.448 1.00 66.62 114 GLY A N 1
ATOM 853 C CA . GLY A 1 114 ? 19.260 -5.581 -5.198 1.00 66.62 114 GLY A CA 1
ATOM 854 C C . GLY A 1 114 ? 18.996 -5.052 -3.781 1.00 66.62 114 GLY A C 1
ATOM 855 O O . GLY A 1 114 ? 19.594 -4.055 -3.391 1.00 66.62 114 GLY A O 1
ATOM 856 N N . LEU A 1 115 ? 18.208 -5.745 -2.946 1.00 70.06 115 LEU A N 1
ATOM 857 C CA . LEU A 1 115 ? 17.855 -5.251 -1.604 1.00 70.06 115 LEU A CA 1
ATOM 858 C C . LEU A 1 115 ? 19.051 -5.080 -0.644 1.00 70.06 115 LEU A C 1
ATOM 860 O O . LEU A 1 115 ? 19.024 -4.216 0.230 1.00 70.06 115 LEU A O 1
ATOM 864 N N . LEU A 1 116 ? 20.100 -5.898 -0.790 1.00 68.44 116 LEU A N 1
ATOM 865 C CA . LEU A 1 116 ? 21.303 -5.851 0.059 1.00 68.44 116 LEU A CA 1
ATOM 866 C C . LEU A 1 116 ? 22.440 -5.008 -0.530 1.00 68.44 116 LEU A C 1
ATOM 868 O O . LEU A 1 116 ? 23.555 -5.030 -0.005 1.00 68.44 116 LEU A O 1
ATOM 872 N N . GLN A 1 117 ? 22.193 -4.275 -1.616 1.00 71.19 117 GLN A N 1
ATOM 873 C CA . GLN A 1 117 ? 23.189 -3.348 -2.140 1.00 71.19 117 GLN A CA 1
ATOM 874 C C . GLN A 1 117 ? 23.475 -2.256 -1.100 1.00 71.19 117 GLN A C 1
ATOM 876 O O . GLN A 1 117 ? 22.566 -1.729 -0.452 1.00 71.19 117 GLN A O 1
ATOM 881 N N . PHE A 1 118 ? 24.753 -1.895 -0.955 1.00 68.62 118 PHE A N 1
ATOM 882 C CA . PHE A 1 118 ? 25.186 -0.852 -0.019 1.00 68.62 118 PHE A CA 1
ATOM 883 C C . PHE A 1 118 ? 24.531 0.507 -0.295 1.00 68.62 118 PHE A C 1
ATOM 885 O O . PHE A 1 118 ? 24.423 1.311 0.624 1.00 68.62 118 PHE A O 1
ATOM 892 N N . ASP A 1 119 ? 24.066 0.743 -1.523 1.00 71.44 119 ASP A N 1
ATOM 893 C CA . ASP A 1 119 ? 23.376 1.973 -1.911 1.00 71.44 119 ASP A CA 1
ATOM 894 C C . ASP A 1 119 ? 21.904 1.995 -1.436 1.00 71.44 119 ASP A C 1
ATOM 896 O O . ASP A 1 119 ? 21.379 3.049 -1.078 1.00 71.44 119 ASP A O 1
ATOM 900 N N . VAL A 1 120 ? 21.250 0.827 -1.334 1.00 71.69 120 VAL A N 1
ATOM 901 C CA . VAL A 1 120 ? 19.863 0.681 -0.841 1.00 71.69 120 VAL A CA 1
ATOM 902 C C . VAL A 1 120 ? 19.817 0.604 0.688 1.00 71.69 120 VAL A C 1
ATOM 904 O O . VAL A 1 120 ? 18.884 1.114 1.316 1.00 71.69 120 VAL A O 1
ATOM 907 N N . ALA A 1 121 ? 20.842 0.021 1.314 1.00 78.00 121 ALA A N 1
ATOM 908 C CA . ALA A 1 121 ? 20.889 -0.223 2.755 1.00 78.00 121 ALA A CA 1
ATOM 909 C C . ALA A 1 121 ? 20.603 1.017 3.641 1.00 78.00 121 ALA A C 1
ATOM 911 O O . ALA A 1 121 ? 19.846 0.871 4.604 1.00 78.00 121 ALA A O 1
ATOM 912 N N . PRO A 1 122 ? 21.103 2.237 3.346 1.00 80.25 122 PRO A N 1
ATOM 913 C CA . PRO A 1 122 ? 20.787 3.429 4.135 1.00 80.25 122 PRO A CA 1
ATOM 914 C C . PRO A 1 122 ? 19.300 3.793 4.100 1.00 80.25 122 PRO A C 1
ATOM 916 O O . PRO A 1 122 ? 18.731 4.164 5.126 1.00 80.25 122 PRO A O 1
ATOM 919 N N . THR A 1 123 ? 18.652 3.658 2.938 1.00 79.88 123 THR A N 1
ATOM 920 C CA . THR A 1 123 ? 17.218 3.957 2.792 1.00 79.88 123 THR A CA 1
ATOM 921 C C . THR A 1 123 ? 16.359 2.941 3.538 1.00 79.88 123 THR A C 1
ATOM 923 O O . THR A 1 123 ? 15.435 3.322 4.256 1.00 79.88 123 THR A O 1
ATOM 926 N N . LEU A 1 124 ? 16.723 1.658 3.466 1.00 80.38 124 LEU A N 1
ATOM 927 C CA . LEU A 1 124 ? 16.060 0.594 4.213 1.00 80.38 124 LEU A CA 1
ATOM 928 C C . LEU A 1 124 ? 16.256 0.760 5.726 1.00 80.38 124 LEU A C 1
ATOM 930 O O . LEU A 1 124 ? 15.300 0.628 6.488 1.00 80.38 124 LEU A O 1
ATOM 934 N N . MET A 1 125 ? 17.461 1.123 6.172 1.00 83.94 125 MET A N 1
ATOM 935 C CA . MET A 1 125 ? 17.740 1.404 7.583 1.00 83.94 125 MET A CA 1
ATOM 936 C C . MET A 1 125 ? 16.910 2.584 8.095 1.00 83.94 125 MET A C 1
ATOM 938 O O . MET A 1 125 ? 16.353 2.508 9.190 1.00 83.94 125 MET A O 1
ATOM 942 N N . LEU A 1 126 ? 16.777 3.648 7.299 1.00 85.88 126 LEU A N 1
ATOM 943 C CA . LEU A 1 126 ? 15.924 4.786 7.631 1.00 85.88 126 LEU A CA 1
ATOM 944 C C . LEU A 1 126 ? 14.446 4.379 7.713 1.00 85.88 126 LEU A C 1
ATOM 946 O O . LEU A 1 126 ? 13.766 4.767 8.660 1.00 85.88 126 LEU A O 1
ATOM 950 N N . ALA A 1 127 ? 13.953 3.575 6.768 1.00 83.94 127 ALA A N 1
ATOM 951 C CA . ALA A 1 127 ? 12.572 3.095 6.769 1.00 83.94 127 ALA A CA 1
ATOM 952 C C . ALA A 1 127 ? 12.267 2.230 8.004 1.00 83.94 127 ALA A C 1
ATOM 954 O O . ALA A 1 127 ? 11.280 2.471 8.701 1.00 83.94 127 ALA A O 1
ATOM 955 N N . VAL A 1 128 ? 13.150 1.281 8.332 1.00 86.25 128 VAL A N 1
ATOM 956 C CA . VAL A 1 128 ? 13.035 0.438 9.534 1.00 86.25 128 VAL A CA 1
ATOM 957 C C . VAL A 1 128 ? 13.122 1.282 10.805 1.00 86.25 128 VAL A C 1
ATOM 959 O O . VAL A 1 128 ? 12.348 1.071 11.737 1.00 86.25 128 VAL A O 1
ATOM 962 N N . PHE A 1 129 ? 14.021 2.267 10.848 1.00 90.06 129 PHE A N 1
ATOM 963 C CA . PHE A 1 129 ? 14.136 3.183 11.979 1.00 90.06 129 PHE A CA 1
ATOM 964 C C . PHE A 1 129 ? 12.847 3.988 12.186 1.00 90.06 129 PHE A C 1
ATOM 966 O O . PHE A 1 129 ? 12.324 4.036 13.298 1.00 90.06 129 PHE A O 1
ATOM 973 N N . MET A 1 130 ? 12.293 4.569 11.120 1.00 86.06 130 MET A N 1
ATOM 974 C CA . MET A 1 130 ? 11.046 5.335 11.180 1.00 86.06 130 MET A CA 1
ATOM 975 C C . MET A 1 130 ? 9.857 4.465 11.600 1.00 86.06 130 MET A C 1
ATOM 977 O O . MET A 1 130 ? 9.100 4.863 12.486 1.00 86.06 130 MET A O 1
ATOM 981 N N . GLY A 1 131 ? 9.726 3.263 11.031 1.00 83.69 131 GLY A N 1
ATOM 982 C CA . GLY A 1 131 ? 8.702 2.295 11.432 1.00 83.69 131 GLY A CA 1
ATOM 983 C C . GLY A 1 131 ? 8.830 1.894 12.903 1.00 83.69 131 GLY A C 1
ATOM 984 O O . GLY A 1 131 ? 7.852 1.939 13.645 1.00 83.69 131 GLY A O 1
ATOM 985 N N . SER A 1 132 ? 10.052 1.610 13.360 1.00 86.88 132 SER A N 1
ATOM 986 C CA . SER A 1 132 ? 10.343 1.274 14.758 1.00 86.88 132 SER A CA 1
ATOM 987 C C . SER A 1 132 ? 9.957 2.400 15.720 1.00 86.88 132 SER A C 1
ATOM 989 O O . SER A 1 132 ? 9.318 2.155 16.740 1.00 86.88 132 SER A O 1
ATOM 991 N N . VAL A 1 133 ? 10.260 3.660 15.391 1.00 88.12 133 VAL A N 1
ATOM 992 C CA . VAL A 1 133 ? 9.876 4.807 16.230 1.00 88.12 133 VAL A CA 1
ATOM 993 C C . VAL A 1 133 ? 8.355 4.948 16.340 1.00 88.12 133 VAL A C 1
ATOM 995 O O . VAL A 1 133 ? 7.858 5.295 17.415 1.00 88.12 133 VAL A O 1
ATOM 998 N N . LEU A 1 134 ? 7.613 4.697 15.259 1.00 84.81 134 LEU A N 1
ATOM 999 C CA . LEU A 1 134 ? 6.150 4.750 15.269 1.00 84.81 134 LEU A CA 1
ATOM 1000 C C . LEU A 1 134 ? 5.554 3.615 16.111 1.00 84.81 134 LEU A C 1
ATOM 1002 O O . LEU A 1 134 ? 4.744 3.889 16.997 1.00 84.81 134 LEU A O 1
ATOM 1006 N N . GLU A 1 135 ? 6.024 2.382 15.923 1.00 84.00 135 GLU A N 1
ATOM 1007 C CA . GLU A 1 135 ? 5.588 1.226 16.717 1.00 84.00 135 GLU A CA 1
ATOM 1008 C C . GLU A 1 135 ? 5.948 1.379 18.202 1.00 84.00 135 GLU A C 1
ATOM 1010 O O . GLU A 1 135 ? 5.151 1.058 19.074 1.00 84.00 135 GLU A O 1
ATOM 1015 N N . LEU A 1 136 ? 7.100 1.969 18.539 1.00 85.56 136 LEU A N 1
ATOM 1016 C CA . LEU A 1 136 ? 7.463 2.244 19.934 1.00 85.56 136 LEU A CA 1
ATOM 1017 C C . LEU A 1 136 ? 6.514 3.235 20.618 1.00 85.56 136 LEU A C 1
ATOM 1019 O O . LEU A 1 136 ? 6.303 3.140 21.829 1.00 85.56 136 LEU A O 1
ATOM 1023 N N . LYS A 1 137 ? 5.962 4.211 19.886 1.00 84.75 137 LYS A N 1
ATOM 1024 C CA . LYS A 1 137 ? 4.948 5.121 20.442 1.00 84.75 137 LYS A CA 1
ATOM 1025 C C . LYS A 1 137 ? 3.651 4.373 20.717 1.00 84.75 137 LYS A C 1
ATOM 1027 O O . LYS A 1 137 ? 3.085 4.539 21.793 1.00 84.75 137 LYS A O 1
ATOM 1032 N N . ASP A 1 138 ? 3.230 3.540 19.778 1.00 81.56 138 ASP A N 1
ATOM 1033 C CA . ASP A 1 138 ? 2.027 2.722 19.892 1.00 81.56 138 ASP A CA 1
ATOM 1034 C C . ASP A 1 138 ? 2.140 1.719 21.059 1.00 81.56 138 ASP A C 1
ATOM 1036 O O . ASP A 1 138 ? 1.318 1.720 21.974 1.00 81.56 138 ASP A O 1
ATOM 1040 N N . LEU A 1 139 ? 3.253 0.985 21.153 1.00 83.25 139 LEU A N 1
ATOM 1041 C CA . LEU A 1 139 ? 3.547 0.080 22.270 1.00 83.25 139 LEU A CA 1
ATOM 1042 C C . LEU A 1 139 ? 3.524 0.784 23.632 1.00 83.25 139 LEU A C 1
ATOM 1044 O O . LEU A 1 139 ? 3.000 0.232 24.596 1.00 83.25 139 LEU A O 1
ATOM 1048 N N . LYS A 1 140 ? 4.045 2.013 23.731 1.00 84.62 140 LYS A N 1
ATOM 1049 C CA . LYS A 1 140 ? 3.972 2.798 24.975 1.00 84.62 140 LYS A CA 1
ATOM 1050 C C . LYS A 1 140 ? 2.537 3.171 25.339 1.00 84.62 140 LYS A C 1
ATOM 1052 O O . LYS A 1 140 ? 2.196 3.142 26.519 1.00 84.62 140 LYS A O 1
ATOM 1057 N N . VAL A 1 141 ? 1.702 3.506 24.354 1.00 82.06 141 VAL A N 1
ATOM 1058 C CA . VAL A 1 141 ? 0.273 3.786 24.572 1.00 82.06 141 VAL A CA 1
ATOM 1059 C C . VAL A 1 141 ? -0.449 2.528 25.059 1.00 82.06 141 VAL A C 1
ATOM 1061 O O . VAL A 1 141 ? -1.237 2.609 25.998 1.00 82.06 141 VAL A O 1
ATOM 1064 N N . ARG A 1 142 ? -0.136 1.359 24.494 1.00 81.75 142 ARG A N 1
ATOM 1065 C CA . ARG A 1 142 ? -0.697 0.067 24.926 1.00 81.75 142 ARG A CA 1
ATOM 1066 C C . ARG A 1 142 ? -0.227 -0.330 26.324 1.00 81.75 142 ARG A C 1
ATOM 1068 O O . ARG A 1 142 ? -1.043 -0.702 27.163 1.00 81.75 142 ARG A O 1
ATOM 1075 N N . GLN A 1 143 ? 1.061 -0.155 26.615 1.00 82.88 143 GLN A N 1
ATOM 1076 C CA . GLN A 1 143 ? 1.629 -0.419 27.937 1.00 82.88 143 GLN A CA 1
ATOM 1077 C C . GLN A 1 143 ? 1.024 0.503 29.004 1.00 82.88 143 GLN A C 1
ATOM 1079 O O . GLN A 1 143 ? 0.743 0.052 30.112 1.00 82.88 143 GLN A O 1
ATOM 1084 N N . ALA A 1 144 ? 0.763 1.773 28.676 1.00 82.81 144 ALA A N 1
ATOM 1085 C CA . ALA A 1 144 ? 0.073 2.703 29.572 1.00 82.81 144 ALA A CA 1
ATOM 1086 C C . ALA A 1 144 ? -1.367 2.260 29.897 1.00 82.81 144 ALA A C 1
ATOM 1088 O O . ALA A 1 144 ? -1.888 2.610 30.953 1.00 82.81 144 ALA A O 1
ATOM 1089 N N . LYS A 1 145 ? -1.990 1.468 29.017 1.00 80.75 145 LYS A N 1
ATOM 1090 C CA . LYS A 1 145 ? -3.302 0.841 29.227 1.00 80.75 145 LYS A CA 1
ATOM 1091 C C . LYS A 1 145 ? -3.223 -0.527 29.923 1.00 80.75 145 LYS A C 1
ATOM 1093 O O . LYS A 1 145 ? -4.262 -1.107 30.213 1.00 80.75 145 LYS A O 1
ATOM 1098 N N . GLY A 1 146 ? -2.020 -1.033 30.211 1.00 81.25 146 GLY A N 1
ATOM 1099 C CA . GLY A 1 146 ? -1.805 -2.331 30.858 1.00 81.25 146 GLY A CA 1
ATOM 1100 C C . GLY A 1 146 ? -1.973 -3.548 29.941 1.00 81.25 146 GLY A C 1
ATOM 1101 O O . GLY A 1 146 ? -2.068 -4.660 30.450 1.00 81.25 146 GLY A O 1
ATOM 1102 N N . LEU A 1 147 ? -2.012 -3.347 28.620 1.00 80.94 147 LEU A N 1
ATOM 1103 C CA . LEU A 1 147 ? -2.163 -4.413 27.623 1.00 80.94 147 LEU A CA 1
ATOM 1104 C C . LEU A 1 147 ? -0.816 -5.085 27.326 1.00 80.94 147 LEU A C 1
ATOM 1106 O O . LEU A 1 147 ? 0.236 -4.435 27.372 1.00 80.94 147 LEU A O 1
ATOM 1110 N N . ALA A 1 148 ? -0.843 -6.376 26.987 1.00 78.50 148 ALA A N 1
ATOM 1111 C CA . ALA A 1 148 ? 0.337 -7.064 26.472 1.00 78.50 148 ALA A CA 1
ATOM 1112 C C . ALA A 1 148 ? 0.757 -6.522 25.089 1.00 78.50 148 ALA A C 1
ATOM 1114 O O . ALA A 1 148 ? 0.007 -5.830 24.401 1.00 78.50 148 ALA A O 1
ATOM 1115 N N . TRP A 1 149 ? 1.975 -6.850 24.648 1.00 69.75 149 TRP A N 1
ATOM 1116 C CA . TRP A 1 149 ? 2.525 -6.365 23.372 1.00 69.75 149 TRP A CA 1
ATOM 1117 C C . TRP A 1 149 ? 1.719 -6.816 22.136 1.00 69.75 149 TRP A C 1
ATOM 1119 O O . TRP A 1 149 ? 1.761 -6.146 21.106 1.00 69.75 149 TRP A O 1
ATOM 1129 N N . ASN A 1 150 ? 0.988 -7.931 22.241 1.00 72.69 150 ASN A N 1
ATOM 1130 C CA . ASN A 1 150 ? 0.146 -8.522 21.197 1.00 72.69 150 ASN A CA 1
ATOM 1131 C C . ASN A 1 150 ? -1.361 -8.279 21.406 1.00 72.69 150 ASN A C 1
ATOM 1133 O O . ASN A 1 150 ? -2.163 -8.780 20.620 1.00 72.69 150 ASN A O 1
ATOM 1137 N N . GLU A 1 151 ? -1.744 -7.549 22.453 1.00 77.00 151 GLU A N 1
ATOM 1138 C CA . GLU A 1 151 ? -3.140 -7.303 22.805 1.00 77.00 151 GLU A CA 1
ATOM 1139 C C . GLU A 1 151 ? -3.594 -5.910 22.383 1.00 77.00 151 GLU A C 1
ATOM 1141 O O . GLU A 1 151 ? -2.839 -4.933 22.401 1.00 77.00 151 GLU A O 1
ATOM 1146 N N . TYR A 1 152 ? -4.872 -5.839 22.027 1.00 76.69 152 TYR A N 1
ATOM 1147 C CA . TYR A 1 152 ? -5.509 -4.658 21.474 1.00 76.69 152 TYR A CA 1
ATOM 1148 C C . TYR A 1 152 ? -6.802 -4.351 22.206 1.00 76.69 152 TYR A C 1
ATOM 1150 O O . TYR A 1 152 ? -7.517 -5.244 22.656 1.00 76.69 152 TYR A O 1
ATOM 1158 N N . GLU A 1 153 ? -7.109 -3.064 22.326 1.00 73.44 153 GLU A N 1
ATOM 1159 C CA . GLU A 1 153 ? -8.334 -2.631 22.978 1.00 73.44 153 GLU A CA 1
ATOM 1160 C C . GLU A 1 153 ? -9.526 -2.778 22.027 1.00 73.44 153 GLU A C 1
ATOM 1162 O O . GLU A 1 153 ? -9.587 -2.130 20.988 1.00 73.44 153 GLU A O 1
ATOM 1167 N N . ASN A 1 154 ? -10.522 -3.568 22.424 1.00 68.75 154 ASN A N 1
ATOM 1168 C CA . ASN A 1 154 ? -11.721 -3.811 21.613 1.00 68.75 154 ASN A CA 1
ATOM 1169 C C . ASN A 1 154 ? -12.665 -2.594 21.518 1.00 68.75 154 ASN A C 1
ATOM 1171 O O . ASN A 1 154 ? -13.570 -2.567 20.690 1.00 68.75 154 ASN A O 1
ATOM 1175 N N . ASN A 1 155 ? -12.493 -1.586 22.378 1.00 67.31 155 ASN A N 1
ATOM 1176 C CA . ASN A 1 155 ? -13.371 -0.413 22.436 1.00 67.31 155 ASN A CA 1
ATOM 1177 C C . ASN A 1 155 ? -12.871 0.784 21.603 1.00 67.31 155 ASN A C 1
ATOM 1179 O O . ASN A 1 155 ? -13.543 1.813 21.540 1.00 67.31 155 ASN A O 1
ATOM 1183 N N . VAL A 1 156 ? -11.702 0.664 20.971 1.00 70.50 156 VAL A N 1
ATOM 1184 C CA . VAL A 1 156 ? -11.099 1.703 20.126 1.00 70.50 156 VAL A CA 1
ATOM 1185 C C . VAL A 1 156 ? -11.135 1.239 18.672 1.00 70.50 156 VAL A C 1
ATOM 1187 O O . VAL A 1 156 ? -11.014 0.050 18.394 1.00 70.50 156 VAL A O 1
ATOM 1190 N N . LEU A 1 157 ? -11.317 2.176 17.739 1.00 74.38 157 LEU A N 1
ATOM 1191 C CA . LEU A 1 157 ? -11.218 1.885 16.309 1.00 74.38 157 LEU A CA 1
ATOM 1192 C C . LEU A 1 157 ? -9.790 1.396 15.984 1.00 74.38 157 LEU A C 1
ATOM 1194 O O . LEU A 1 157 ? -8.833 2.126 16.261 1.00 74.38 157 LEU A O 1
ATOM 1198 N N . PRO A 1 158 ? -9.613 0.193 15.406 1.00 74.50 158 PRO A N 1
ATOM 1199 C CA . PRO A 1 158 ? -8.290 -0.305 15.051 1.00 74.50 158 PRO A CA 1
ATOM 1200 C C . PRO A 1 158 ? -7.592 0.617 14.057 1.00 74.50 158 PRO A C 1
ATOM 1202 O O . PRO A 1 158 ? -8.209 1.126 13.123 1.00 74.50 158 PRO A O 1
ATOM 1205 N N . GLY A 1 159 ? -6.289 0.818 14.249 1.00 71.62 159 GLY A N 1
ATOM 1206 C CA . GLY A 1 159 ? -5.487 1.668 13.368 1.00 71.62 159 GLY A CA 1
ATOM 1207 C C . GLY A 1 159 ? -5.697 3.179 13.545 1.00 71.62 159 GLY A C 1
ATOM 1208 O O . GLY A 1 159 ? -5.174 3.951 12.733 1.00 71.62 159 GLY A O 1
ATOM 1209 N N . ASP A 1 160 ? -6.414 3.622 14.584 1.00 77.31 160 ASP A N 1
ATOM 1210 C CA . ASP A 1 160 ? -6.505 5.039 14.943 1.00 77.31 160 ASP A CA 1
ATOM 1211 C C . ASP A 1 160 ? -5.253 5.504 15.707 1.00 77.31 160 ASP A C 1
ATOM 1213 O O . ASP A 1 160 ? -5.049 5.209 16.885 1.00 77.31 160 ASP A O 1
ATOM 1217 N N . LEU A 1 161 ? -4.403 6.269 15.018 1.00 72.69 161 LEU A N 1
ATOM 1218 C CA . LEU A 1 161 ? -3.188 6.870 15.578 1.00 72.69 161 LEU A CA 1
ATOM 1219 C C . LEU A 1 161 ? -3.402 8.317 16.058 1.00 72.69 161 LEU A C 1
ATOM 1221 O O . LEU A 1 161 ? -2.430 9.014 16.351 1.00 72.69 161 LEU A O 1
ATOM 1225 N N . ASN A 1 162 ? -4.647 8.809 16.102 1.00 74.69 162 ASN A N 1
ATOM 1226 C CA . ASN A 1 162 ? -4.998 10.219 16.325 1.00 74.69 162 ASN A CA 1
ATOM 1227 C C . ASN A 1 162 ? -4.355 11.203 15.322 1.00 74.69 162 ASN A C 1
ATOM 1229 O O . ASN A 1 162 ? -4.332 12.420 15.549 1.00 74.69 162 ASN A O 1
ATOM 1233 N N . PHE A 1 163 ? -3.836 10.687 14.208 1.00 78.25 163 PHE A N 1
ATOM 1234 C CA . PHE A 1 163 ? -3.161 11.453 13.171 1.00 78.25 163 PHE A CA 1
ATOM 1235 C C . PHE A 1 163 ? -4.175 11.946 12.134 1.00 78.25 163 PHE A C 1
ATOM 1237 O O . PHE A 1 163 ? -4.477 11.265 11.163 1.00 78.25 163 PHE A O 1
ATOM 1244 N N . ASP A 1 164 ? -4.706 13.146 12.358 1.00 81.00 164 ASP A N 1
ATOM 1245 C CA . ASP A 1 164 ? -5.597 13.838 11.418 1.00 81.00 164 ASP A CA 1
ATOM 1246 C C . ASP A 1 164 ? -5.265 15.342 11.425 1.00 81.00 164 ASP A C 1
ATOM 1248 O O . ASP A 1 164 ? -5.884 16.103 12.179 1.00 81.00 164 ASP A O 1
ATOM 1252 N N . PRO A 1 165 ? -4.235 15.780 10.669 1.00 82.44 165 PRO A N 1
ATOM 1253 C CA . PRO A 1 165 ? -3.821 17.184 10.631 1.00 82.44 165 PRO A CA 1
ATOM 1254 C C . PRO A 1 165 ? -4.827 18.082 9.899 1.00 82.44 165 PRO A C 1
ATOM 1256 O O . PRO A 1 165 ? -4.879 19.279 10.167 1.00 82.44 165 PRO A O 1
ATOM 1259 N N . LEU A 1 166 ? -5.627 17.515 8.991 1.00 84.38 166 LEU A N 1
ATOM 1260 C CA . LEU A 1 166 ? -6.627 18.245 8.208 1.00 84.38 166 LEU A CA 1
ATOM 1261 C C . LEU A 1 166 ? -8.015 18.246 8.868 1.00 84.38 166 LEU A C 1
ATOM 1263 O O . LEU A 1 166 ? -8.925 18.900 8.364 1.00 84.38 166 LEU A O 1
ATOM 1267 N N . ASN A 1 167 ? -8.169 17.563 10.008 1.00 80.94 167 ASN A N 1
ATOM 1268 C CA . ASN A 1 167 ? -9.404 17.483 10.791 1.00 80.94 167 ASN A CA 1
ATOM 1269 C C . ASN A 1 167 ? -10.619 17.023 9.960 1.00 80.94 167 ASN A C 1
ATOM 1271 O O . ASN A 1 167 ? -11.748 17.465 10.195 1.00 80.94 167 ASN A O 1
ATOM 1275 N N . ILE A 1 168 ? -10.376 16.172 8.958 1.00 80.06 168 ILE A N 1
ATOM 1276 C CA . ILE A 1 168 ? -11.404 15.701 8.024 1.00 80.06 168 ILE A CA 1
ATOM 1277 C C . ILE A 1 168 ? -12.228 14.620 8.714 1.00 80.06 168 ILE A C 1
ATOM 1279 O O . ILE A 1 168 ? -13.450 14.706 8.761 1.00 80.06 168 ILE A O 1
ATOM 1283 N N . ALA A 1 169 ? -11.573 13.633 9.323 1.00 73.31 169 ALA A N 1
ATOM 1284 C CA . ALA A 1 169 ? -12.257 12.495 9.916 1.00 73.31 169 ALA A CA 1
ATOM 1285 C C . ALA A 1 169 ? -12.960 12.874 11.224 1.00 73.31 169 ALA A C 1
ATOM 1287 O O . ALA A 1 169 ? -14.053 12.389 11.493 1.00 73.31 169 ALA A O 1
ATOM 1288 N N . LYS A 1 170 ? -12.390 13.763 12.047 1.00 72.44 170 LYS A N 1
ATOM 1289 C CA . LYS A 1 170 ? -12.946 14.072 13.382 1.00 72.44 170 LYS A CA 1
ATOM 1290 C C . LYS A 1 170 ? -14.335 14.726 13.340 1.00 72.44 170 LYS A C 1
ATOM 1292 O O . LYS A 1 170 ? -15.175 14.367 14.170 1.00 72.44 170 LYS A O 1
ATOM 1297 N N . ASN A 1 171 ? -14.600 15.605 12.367 1.00 76.62 171 ASN A N 1
ATOM 1298 C CA . ASN A 1 171 ? -15.857 16.366 12.259 1.00 76.62 171 ASN A CA 1
ATOM 1299 C C . ASN A 1 171 ? -17.007 15.618 11.567 1.00 76.62 171 ASN A C 1
ATOM 1301 O O . ASN A 1 171 ? -18.126 16.126 11.540 1.00 76.62 171 ASN A O 1
ATOM 1305 N N . LEU A 1 172 ? -16.753 14.435 11.006 1.00 77.88 172 LEU A N 1
ATOM 1306 C CA . LEU A 1 172 ? -17.775 13.681 10.285 1.00 77.88 172 LEU A CA 1
ATOM 1307 C C . LEU A 1 172 ? -18.773 12.977 11.228 1.00 77.88 172 LEU A C 1
ATOM 1309 O O . LEU A 1 172 ? -18.392 12.558 12.337 1.00 77.88 172 LEU A O 1
ATOM 1313 N N . PRO A 1 173 ? -20.043 12.816 10.801 1.00 82.25 173 PRO A N 1
ATOM 1314 C CA . PRO A 1 173 ? -20.996 11.953 11.486 1.00 82.25 173 PRO A CA 1
ATOM 1315 C C . PRO A 1 173 ? -20.510 10.495 11.475 1.00 82.25 173 PRO A C 1
ATOM 1317 O O . PRO A 1 173 ? -19.593 10.117 10.746 1.00 82.25 173 PRO A O 1
ATOM 1320 N N . ARG A 1 174 ? -21.082 9.677 12.364 1.00 76.44 174 ARG A N 1
ATOM 1321 C CA . ARG A 1 174 ? -20.601 8.307 12.614 1.00 76.44 174 ARG A CA 1
ATOM 1322 C C . ARG A 1 174 ? -20.708 7.400 11.387 1.00 76.44 174 ARG A C 1
ATOM 1324 O O . ARG A 1 174 ? -19.791 6.619 11.168 1.00 76.44 174 ARG A O 1
ATOM 1331 N N . ASP A 1 175 ? -21.775 7.536 10.610 1.00 79.56 175 ASP A N 1
ATOM 1332 C CA . ASP A 1 175 ? -22.013 6.697 9.432 1.00 79.56 175 ASP A CA 1
ATOM 1333 C C . ASP A 1 175 ? -21.001 7.017 8.324 1.00 79.56 175 ASP A C 1
ATOM 1335 O O . ASP A 1 175 ? -20.315 6.123 7.841 1.00 79.56 175 ASP A O 1
ATOM 1339 N N . ASP A 1 176 ? -20.761 8.302 8.042 1.00 82.62 176 ASP A N 1
ATOM 1340 C CA . ASP A 1 176 ? -19.736 8.692 7.070 1.00 82.62 176 ASP A CA 1
ATOM 1341 C C . ASP A 1 176 ? -18.341 8.195 7.491 1.00 82.62 176 ASP A C 1
ATOM 1343 O O . ASP A 1 176 ? -17.566 7.738 6.656 1.00 82.62 176 ASP A O 1
ATOM 1347 N N . LYS A 1 177 ? -18.005 8.227 8.792 1.00 80.94 177 LYS A N 1
ATOM 1348 C CA . LYS A 1 177 ? -16.730 7.675 9.295 1.00 80.94 177 LYS A CA 1
ATOM 1349 C C . LYS A 1 177 ? -16.574 6.194 8.956 1.00 80.94 177 LYS A C 1
ATOM 1351 O O . LYS A 1 177 ? -15.483 5.785 8.571 1.00 80.94 177 LYS A O 1
ATOM 1356 N N . ILE A 1 178 ? -17.641 5.412 9.095 1.00 81.75 178 ILE A N 1
ATOM 1357 C CA . ILE A 1 178 ? -17.657 3.987 8.749 1.00 81.75 178 ILE A CA 1
ATOM 1358 C C . ILE A 1 178 ? -17.400 3.806 7.248 1.00 81.75 178 ILE A C 1
ATOM 1360 O O . ILE A 1 178 ? -16.523 3.026 6.880 1.00 81.75 178 ILE A O 1
ATOM 1364 N N . ASP A 1 179 ? -18.052 4.602 6.399 1.00 85.44 179 ASP A N 1
ATOM 1365 C CA . ASP A 1 179 ? -17.848 4.561 4.947 1.00 85.44 179 ASP A CA 1
ATOM 1366 C C . ASP A 1 179 ? -16.407 4.913 4.544 1.00 85.44 179 ASP A C 1
ATOM 1368 O O . ASP A 1 179 ? -15.849 4.338 3.606 1.00 85.44 179 ASP A O 1
ATOM 1372 N N . PHE A 1 180 ? -15.779 5.878 5.224 1.00 85.06 180 PHE A N 1
ATOM 1373 C CA . PHE A 1 180 ? -14.372 6.219 4.991 1.00 85.06 180 PHE A CA 1
ATOM 1374 C C . PHE A 1 180 ? -13.435 5.071 5.374 1.00 85.06 180 PHE A C 1
ATOM 1376 O O . PHE A 1 180 ? -12.508 4.772 4.619 1.00 85.06 180 PHE A O 1
ATOM 1383 N N . LEU A 1 181 ? -13.691 4.409 6.505 1.00 85.75 181 LEU A N 1
ATOM 1384 C CA . LEU A 1 181 ? -12.910 3.253 6.948 1.00 85.75 181 LEU A CA 1
ATOM 1385 C C . LEU A 1 181 ? -13.081 2.060 6.002 1.00 85.75 181 LEU A C 1
ATOM 1387 O O . LEU A 1 181 ? -12.104 1.385 5.687 1.00 85.75 181 LEU A O 1
ATOM 1391 N N . GLU A 1 182 ? -14.291 1.821 5.496 1.00 87.88 182 GLU A N 1
ATOM 1392 C CA . GLU A 1 182 ? -14.533 0.773 4.504 1.00 87.88 182 GLU A CA 1
ATOM 1393 C C . GLU A 1 182 ? -13.774 1.051 3.201 1.00 87.88 182 GLU A C 1
ATOM 1395 O O . GLU A 1 182 ? -13.101 0.167 2.670 1.00 87.88 182 GLU A O 1
ATOM 1400 N N . LYS A 1 183 ? -13.799 2.297 2.713 1.00 90.12 183 LYS A N 1
ATOM 1401 C CA . LYS A 1 183 ? -13.033 2.705 1.523 1.00 90.12 183 LYS A CA 1
ATOM 1402 C C . LYS A 1 183 ? -11.530 2.548 1.726 1.00 90.12 183 LYS A C 1
ATOM 1404 O O . LYS A 1 183 ? -10.842 2.095 0.813 1.00 90.12 183 LYS A O 1
ATOM 1409 N N . GLU A 1 184 ? -11.010 2.925 2.890 1.00 90.94 184 GLU A N 1
ATOM 1410 C CA . GLU A 1 184 ? -9.600 2.722 3.228 1.00 90.94 184 GLU A CA 1
ATOM 1411 C C . GLU A 1 184 ? -9.240 1.233 3.194 1.00 90.94 184 GLU A C 1
ATOM 1413 O O . GLU A 1 184 ? -8.259 0.839 2.562 1.00 90.94 184 GLU A O 1
ATOM 1418 N N . LEU A 1 185 ? -10.069 0.401 3.820 1.00 90.62 185 LEU A N 1
ATOM 1419 C CA . LEU A 1 185 ? -9.856 -1.035 3.895 1.00 90.62 185 LEU A CA 1
ATOM 1420 C C . LEU A 1 185 ? -9.894 -1.700 2.513 1.00 90.62 185 LEU A C 1
ATOM 1422 O O . LEU A 1 185 ? -9.031 -2.518 2.195 1.00 90.62 185 LEU A O 1
ATOM 1426 N N . LEU A 1 186 ? -10.866 -1.338 1.673 1.00 91.56 186 LEU A N 1
ATOM 1427 C CA . LEU A 1 186 ? -11.011 -1.888 0.325 1.00 91.56 186 LEU A CA 1
ATOM 1428 C C . LEU A 1 186 ? -9.847 -1.504 -0.587 1.00 91.56 186 LEU A C 1
ATOM 1430 O O . LEU A 1 186 ? -9.298 -2.372 -1.268 1.00 91.56 186 LEU A O 1
ATOM 1434 N N . ASN A 1 187 ? -9.421 -0.241 -0.556 1.00 93.88 187 ASN A N 1
ATOM 1435 C CA . ASN A 1 187 ? -8.236 0.191 -1.296 1.00 93.88 187 ASN A CA 1
ATOM 1436 C C . ASN A 1 187 ? -6.962 -0.477 -0.759 1.00 93.88 187 ASN A C 1
ATOM 1438 O O . ASN A 1 187 ? -6.106 -0.876 -1.544 1.00 93.88 187 ASN A O 1
ATOM 1442 N N . GLY A 1 188 ? -6.861 -0.682 0.558 1.00 93.88 188 GLY A N 1
ATOM 1443 C CA . GLY A 1 188 ? -5.771 -1.432 1.180 1.00 93.88 188 GLY A CA 1
ATOM 1444 C C . GLY A 1 188 ? -5.696 -2.884 0.700 1.00 93.88 188 GLY A C 1
ATOM 1445 O O . GLY A 1 188 ? -4.626 -3.349 0.309 1.00 93.88 188 GLY A O 1
ATOM 1446 N N . ARG A 1 189 ? -6.829 -3.597 0.667 1.00 94.69 189 ARG A N 1
ATOM 1447 C CA . ARG A 1 189 ? -6.918 -4.974 0.143 1.00 94.69 189 ARG A CA 1
ATOM 1448 C C . ARG A 1 189 ? -6.533 -5.050 -1.329 1.00 94.69 189 ARG A C 1
ATOM 1450 O O . ARG A 1 189 ? -5.739 -5.910 -1.705 1.00 94.69 189 ARG A O 1
ATOM 1457 N N . LEU A 1 190 ? -7.054 -4.131 -2.141 1.00 93.44 190 LEU A N 1
ATOM 1458 C CA . LEU A 1 190 ? -6.711 -4.038 -3.556 1.00 93.44 190 LEU A CA 1
ATOM 1459 C C . LEU A 1 190 ? -5.207 -3.801 -3.747 1.00 93.44 190 LEU A C 1
ATOM 1461 O O . LEU A 1 190 ? -4.579 -4.482 -4.553 1.00 93.44 190 LEU A O 1
ATOM 1465 N N . ALA A 1 191 ? -4.613 -2.898 -2.965 1.00 93.88 191 ALA A N 1
ATOM 1466 C CA . ALA A 1 191 ? -3.188 -2.599 -3.034 1.00 93.88 191 ALA A CA 1
ATOM 1467 C C . ALA A 1 191 ? -2.305 -3.788 -2.615 1.00 93.88 191 ALA A C 1
ATOM 1469 O O . ALA A 1 191 ? -1.270 -4.029 -3.233 1.00 93.88 191 ALA A O 1
ATOM 1470 N N . MET A 1 192 ? -2.716 -4.568 -1.608 1.00 94.25 192 MET A N 1
ATOM 1471 C CA . MET A 1 192 ? -1.999 -5.790 -1.213 1.00 94.25 192 MET A CA 1
ATOM 1472 C C . MET A 1 192 ? -1.973 -6.828 -2.343 1.00 94.25 192 MET A C 1
ATOM 1474 O O . MET A 1 192 ? -0.936 -7.449 -2.593 1.00 94.25 192 MET A O 1
ATOM 1478 N N . ILE A 1 193 ? -3.088 -6.987 -3.063 1.00 93.44 193 ILE A N 1
ATOM 1479 C CA . ILE A 1 193 ? -3.156 -7.863 -4.241 1.00 93.44 193 ILE A CA 1
ATOM 1480 C C . ILE A 1 193 ? -2.289 -7.296 -5.372 1.00 93.44 193 ILE A C 1
ATOM 1482 O O . ILE A 1 193 ? -1.530 -8.049 -5.976 1.00 93.44 193 ILE A O 1
ATOM 1486 N N . ALA A 1 194 ? -2.345 -5.983 -5.616 1.00 89.75 194 ALA A N 1
ATOM 1487 C CA . ALA A 1 194 ? -1.575 -5.323 -6.671 1.00 89.75 194 ALA A CA 1
ATOM 1488 C C . ALA A 1 194 ? -0.061 -5.517 -6.502 1.00 89.75 194 ALA A C 1
ATOM 1490 O O . ALA A 1 194 ? 0.604 -5.944 -7.436 1.00 89.75 194 ALA A O 1
ATOM 1491 N N . ILE A 1 195 ? 0.486 -5.299 -5.301 1.00 87.88 195 ILE A N 1
ATOM 1492 C CA . ILE A 1 195 ? 1.921 -5.527 -5.049 1.00 87.88 195 ILE A CA 1
ATOM 1493 C C . ILE A 1 195 ? 2.288 -6.994 -5.236 1.00 87.88 195 ILE A C 1
ATOM 1495 O O . ILE A 1 195 ? 3.342 -7.305 -5.783 1.00 87.88 195 ILE A O 1
ATOM 1499 N N . THR A 1 196 ? 1.426 -7.906 -4.788 1.00 87.75 196 THR A N 1
ATOM 1500 C CA . THR A 1 196 ? 1.669 -9.339 -4.977 1.00 87.75 196 THR A CA 1
ATOM 1501 C C . THR A 1 196 ? 1.724 -9.687 -6.466 1.00 87.75 196 THR A C 1
ATOM 1503 O O . THR A 1 196 ? 2.585 -10.464 -6.873 1.00 87.75 196 THR A O 1
ATOM 1506 N N . ALA A 1 197 ? 0.853 -9.082 -7.281 1.00 87.00 197 ALA A N 1
ATOM 1507 C CA . ALA A 1 197 ? 0.872 -9.228 -8.731 1.00 87.00 197 ALA A CA 1
ATOM 1508 C C . ALA A 1 197 ? 2.147 -8.636 -9.347 1.00 87.00 197 ALA A C 1
ATOM 1510 O O . ALA A 1 197 ? 2.808 -9.343 -10.094 1.00 87.00 197 ALA A O 1
ATOM 1511 N N . TYR A 1 198 ? 2.558 -7.424 -8.962 1.00 85.00 198 TYR A N 1
ATOM 1512 C CA . TYR A 1 198 ? 3.802 -6.805 -9.441 1.00 85.00 198 TYR A CA 1
ATOM 1513 C C . TYR A 1 198 ? 5.019 -7.691 -9.180 1.00 85.00 198 TYR A C 1
ATOM 1515 O O . TYR A 1 198 ? 5.787 -7.986 -10.090 1.00 85.00 198 TYR A O 1
ATOM 1523 N N . VAL A 1 199 ? 5.154 -8.197 -7.951 1.00 83.19 199 VAL A N 1
ATOM 1524 C CA . VAL A 1 199 ? 6.251 -9.102 -7.592 1.00 83.19 199 VAL A CA 1
ATOM 1525 C C . VAL A 1 199 ? 6.184 -10.401 -8.402 1.00 83.19 199 VAL A C 1
ATOM 1527 O O . VAL A 1 199 ? 7.213 -10.890 -8.862 1.00 83.19 199 VAL A O 1
ATOM 1530 N N . ALA A 1 200 ? 4.994 -10.978 -8.585 1.00 84.56 200 ALA A N 1
ATOM 1531 C CA . ALA A 1 200 ? 4.830 -12.210 -9.352 1.00 84.56 200 ALA A CA 1
ATOM 1532 C C . ALA A 1 200 ? 5.133 -12.017 -10.847 1.00 84.56 200 ALA A C 1
ATOM 1534 O O . ALA A 1 200 ? 5.787 -12.868 -11.446 1.00 84.56 200 ALA A O 1
ATOM 1535 N N . GLU A 1 201 ? 4.682 -10.911 -11.438 1.00 81.69 201 GLU A N 1
ATOM 1536 C CA . GLU A 1 201 ? 4.908 -10.555 -12.839 1.00 81.69 201 GLU A CA 1
ATOM 1537 C C . GLU A 1 201 ? 6.388 -10.294 -13.111 1.00 81.69 201 GLU A C 1
ATOM 1539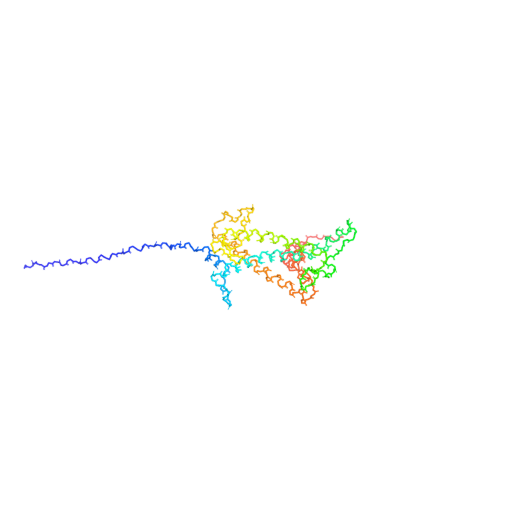 O O . GLU A 1 201 ? 6.946 -10.876 -14.039 1.00 81.69 201 GLU A O 1
ATOM 1544 N N . GLU A 1 202 ? 7.061 -9.510 -12.270 1.00 76.25 202 GLU A N 1
ATOM 1545 C CA . GLU A 1 202 ? 8.494 -9.254 -12.425 1.00 76.25 202 GLU A CA 1
ATOM 1546 C C . GLU A 1 202 ? 9.326 -10.535 -12.299 1.00 76.25 202 GLU A C 1
ATOM 1548 O O . GLU A 1 202 ? 10.246 -10.752 -13.086 1.00 76.25 202 GLU A O 1
ATOM 1553 N N . VAL A 1 203 ? 8.983 -11.420 -11.354 1.00 81.00 203 VAL A N 1
ATOM 1554 C CA . VAL A 1 203 ? 9.678 -12.706 -11.187 1.00 81.00 203 VAL A CA 1
ATOM 1555 C C . VAL A 1 203 ? 9.405 -13.651 -12.361 1.00 81.00 203 VAL A C 1
ATOM 1557 O O . VAL A 1 203 ? 10.304 -14.378 -12.782 1.00 81.00 203 VAL A O 1
ATOM 1560 N N . ALA A 1 204 ? 8.179 -13.673 -12.891 1.00 82.38 204 ALA A N 1
ATOM 1561 C CA . ALA A 1 204 ? 7.797 -14.580 -13.971 1.00 82.38 204 ALA A CA 1
ATOM 1562 C C . ALA A 1 204 ? 8.297 -14.122 -15.349 1.00 82.38 204 ALA A C 1
ATOM 1564 O O . ALA A 1 204 ? 8.746 -14.951 -16.142 1.00 82.38 204 ALA A O 1
ATOM 1565 N N . PHE A 1 205 ? 8.201 -12.824 -15.645 1.00 78.00 205 PHE A N 1
ATOM 1566 C CA . PHE A 1 205 ? 8.486 -12.264 -16.967 1.00 78.00 205 PHE A CA 1
ATOM 1567 C C . PHE A 1 205 ? 9.856 -11.591 -17.062 1.00 78.00 205 PHE A C 1
ATOM 1569 O O . PHE A 1 205 ? 10.374 -11.449 -18.169 1.00 78.00 205 PHE A O 1
ATOM 1576 N N . GLY A 1 206 ? 10.464 -11.198 -15.938 1.00 69.75 206 GLY A N 1
ATOM 1577 C CA . GLY A 1 206 ? 11.769 -10.538 -15.938 1.00 69.75 206 GLY A CA 1
ATOM 1578 C C . GLY A 1 206 ? 11.758 -9.202 -16.686 1.00 69.75 206 GLY A C 1
ATOM 1579 O O . GLY A 1 206 ? 12.758 -8.839 -17.303 1.00 69.75 206 GLY A O 1
ATOM 1580 N N . VAL A 1 207 ? 10.631 -8.487 -16.663 1.00 73.12 207 VAL A N 1
ATOM 1581 C CA . VAL A 1 207 ? 10.489 -7.119 -17.182 1.00 73.12 207 VAL A CA 1
ATOM 1582 C C . VAL A 1 207 ? 9.814 -6.243 -16.123 1.00 73.12 207 VAL A C 1
ATOM 1584 O O . VAL A 1 207 ? 8.989 -6.762 -15.369 1.00 73.12 207 VAL A O 1
ATOM 1587 N N . PRO A 1 208 ? 10.180 -4.953 -16.015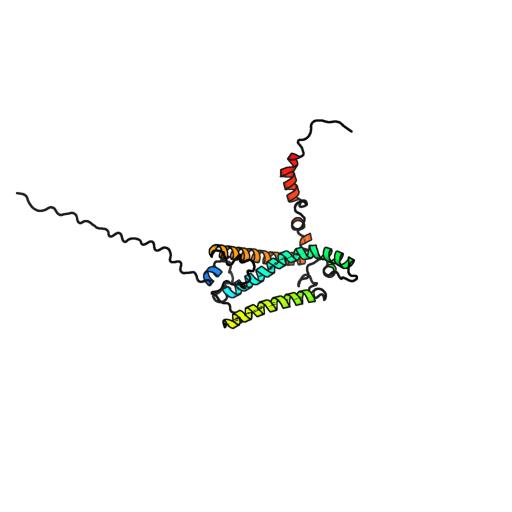 1.00 71.81 208 PRO A N 1
ATOM 1588 C CA . PRO A 1 208 ? 9.592 -4.050 -15.028 1.00 71.81 208 PRO A CA 1
ATOM 1589 C C . PRO A 1 208 ? 8.101 -3.827 -15.307 1.00 71.81 208 PRO A C 1
ATOM 1591 O O . PRO A 1 208 ? 7.658 -3.894 -16.462 1.00 71.81 208 PRO A O 1
ATOM 1594 N N . VAL A 1 209 ? 7.329 -3.530 -14.259 1.00 71.62 209 VAL A N 1
ATOM 1595 C CA . VAL A 1 209 ? 5.856 -3.451 -14.314 1.00 71.62 209 VAL A CA 1
ATOM 1596 C C . VAL A 1 209 ? 5.381 -2.447 -15.367 1.00 71.62 209 VAL A C 1
ATOM 1598 O O . VAL A 1 209 ? 4.410 -2.699 -16.089 1.00 71.62 209 VAL A O 1
ATOM 1601 N N . ILE A 1 210 ? 6.101 -1.335 -15.534 1.00 70.44 210 ILE A N 1
ATOM 1602 C CA . ILE A 1 210 ? 5.763 -0.310 -16.532 1.00 70.44 210 ILE A CA 1
ATOM 1603 C C . ILE A 1 210 ? 5.870 -0.826 -17.965 1.00 70.44 210 ILE A C 1
ATOM 1605 O O . ILE A 1 210 ? 5.100 -0.415 -18.832 1.00 70.44 210 ILE A O 1
ATOM 1609 N N . GLN A 1 211 ? 6.828 -1.710 -18.242 1.00 69.50 211 GLN A N 1
ATOM 1610 C CA . GLN A 1 211 ? 6.994 -2.273 -19.582 1.00 69.50 211 GLN A CA 1
ATOM 1611 C C . GLN A 1 211 ? 5.957 -3.356 -19.872 1.00 69.50 211 GLN A C 1
ATOM 1613 O O . GLN A 1 211 ? 5.598 -3.552 -21.031 1.00 69.50 211 GLN A O 1
ATOM 1618 N N . PHE A 1 212 ? 5.458 -4.030 -18.833 1.00 67.06 212 PHE A N 1
ATOM 1619 C CA . PHE A 1 212 ? 4.383 -5.008 -18.963 1.00 67.06 212 PHE A CA 1
ATOM 1620 C C . PHE A 1 212 ? 3.017 -4.340 -19.193 1.00 67.06 212 PHE A C 1
ATOM 1622 O O . PHE A 1 212 ? 2.208 -4.844 -19.969 1.00 67.06 212 PHE A O 1
ATOM 1629 N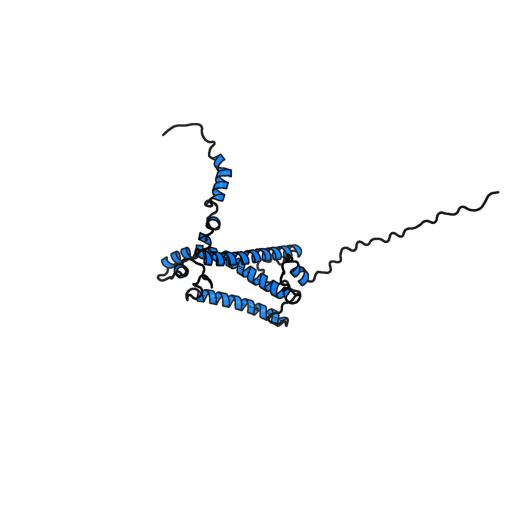 N . THR A 1 213 ? 2.778 -3.170 -18.586 1.00 69.06 213 THR A N 1
ATOM 1630 C CA . THR A 1 213 ? 1.529 -2.395 -18.729 1.00 69.06 213 THR A CA 1
ATOM 1631 C C . THR A 1 213 ? 1.774 -0.954 -19.206 1.00 69.06 213 THR A C 1
ATOM 1633 O O . THR A 1 213 ? 1.465 0.010 -18.502 1.00 69.06 213 THR A O 1
ATOM 1636 N N . PRO A 1 214 ? 2.292 -0.762 -20.435 1.00 67.31 214 PRO A N 1
ATOM 1637 C CA . PRO A 1 214 ? 2.666 0.563 -20.926 1.00 67.31 214 PRO A CA 1
ATOM 1638 C C . PRO A 1 214 ? 1.468 1.516 -21.026 1.00 67.31 214 PRO A C 1
ATOM 1640 O O . PRO A 1 214 ? 1.619 2.712 -20.788 1.00 67.31 214 PRO A O 1
ATOM 1643 N N . ASP A 1 215 ? 0.271 1.002 -21.309 1.00 67.62 215 ASP A N 1
ATOM 1644 C CA . ASP A 1 215 ? -0.942 1.813 -21.455 1.00 67.62 215 ASP A CA 1
ATOM 1645 C C . ASP A 1 215 ? -1.387 2.484 -20.143 1.00 67.62 215 ASP A C 1
ATOM 1647 O O . ASP A 1 215 ? -2.017 3.540 -20.179 1.00 67.62 215 ASP A O 1
ATOM 1651 N N . LEU A 1 216 ? -1.029 1.920 -18.982 1.00 69.31 216 LEU A N 1
ATOM 1652 C CA . LEU A 1 216 ? -1.370 2.489 -17.673 1.00 69.31 216 LEU A CA 1
ATOM 1653 C C . LEU A 1 216 ? -0.480 3.688 -17.308 1.00 69.31 216 LEU A C 1
ATOM 1655 O O . LEU A 1 216 ? -0.901 4.573 -16.562 1.00 69.31 216 LEU A O 1
ATOM 1659 N N . PHE A 1 217 ? 0.745 3.723 -17.837 1.00 69.00 217 PHE A N 1
ATOM 1660 C CA . PHE A 1 217 ? 1.774 4.700 -17.463 1.00 69.00 217 PHE A CA 1
ATOM 1661 C C . PHE A 1 217 ? 2.145 5.669 -18.592 1.00 69.00 217 PHE A C 1
ATOM 1663 O O . PHE A 1 217 ? 2.927 6.598 -18.380 1.00 69.00 217 PHE A O 1
ATOM 1670 N N . GLN A 1 218 ? 1.568 5.503 -19.783 1.00 71.19 218 GLN A N 1
ATOM 1671 C CA . GLN A 1 218 ? 1.637 6.505 -20.840 1.00 71.19 218 GLN A CA 1
ATOM 1672 C C . GLN A 1 218 ? 0.628 7.636 -20.588 1.00 71.19 218 GLN A C 1
ATOM 1674 O O . GLN A 1 218 ? -0.473 7.395 -20.089 1.00 71.19 218 GLN A O 1
ATOM 1679 N N . PRO A 1 219 ? 0.955 8.894 -20.945 1.00 73.44 219 PRO A N 1
ATOM 1680 C CA . PRO A 1 219 ? -0.017 9.975 -20.863 1.00 73.44 219 PRO A CA 1
ATOM 1681 C C . PRO A 1 219 ? -1.250 9.616 -21.699 1.00 73.44 219 PRO A C 1
ATOM 1683 O O . PRO A 1 219 ? -1.101 9.219 -22.853 1.00 73.44 219 PRO A O 1
ATOM 1686 N N . LEU A 1 220 ? -2.452 9.800 -21.143 1.00 71.00 220 LEU A N 1
ATOM 1687 C CA . LEU A 1 220 ? -3.726 9.360 -21.742 1.00 71.00 220 LEU A CA 1
ATOM 1688 C C . LEU A 1 220 ? -3.882 9.745 -23.222 1.00 71.00 220 LEU A C 1
ATOM 1690 O O . LEU A 1 220 ? -4.407 8.969 -24.004 1.00 71.00 220 LEU A O 1
ATOM 1694 N N . ILE A 1 221 ? -3.364 10.903 -23.639 1.00 69.25 221 ILE A N 1
ATOM 1695 C CA . ILE A 1 221 ? -3.398 11.368 -25.037 1.00 69.25 221 ILE A CA 1
ATOM 1696 C C . ILE A 1 221 ? -2.631 10.471 -26.028 1.00 69.25 221 ILE A C 1
ATOM 1698 O O . ILE A 1 221 ? -2.844 10.563 -27.238 1.00 69.25 221 ILE A O 1
ATOM 1702 N N . PHE A 1 222 ? -1.720 9.631 -25.542 1.00 68.62 222 PHE A N 1
ATOM 1703 C CA . PHE A 1 222 ? -0.934 8.687 -26.333 1.00 68.62 222 PHE A CA 1
ATOM 1704 C C . PHE A 1 222 ? -1.457 7.253 -26.244 1.00 68.62 222 PHE A C 1
ATOM 1706 O O . PHE A 1 222 ? -1.100 6.453 -27.105 1.00 68.62 222 PHE A O 1
ATOM 1713 N N . ALA A 1 223 ? -2.331 6.951 -25.279 1.00 74.25 223 ALA A N 1
ATOM 1714 C CA . ALA A 1 223 ? -2.937 5.634 -25.148 1.00 74.25 223 ALA A CA 1
ATOM 1715 C C . ALA A 1 223 ? -3.795 5.325 -26.382 1.00 74.25 223 ALA A C 1
ATOM 1717 O O . ALA A 1 223 ? -4.622 6.141 -26.800 1.00 74.25 223 ALA A O 1
ATOM 1718 N N . ASN A 1 224 ? -3.601 4.142 -26.964 1.00 74.00 224 ASN A N 1
ATOM 1719 C CA . ASN A 1 224 ? -4.267 3.755 -28.209 1.00 74.00 224 ASN A CA 1
ATOM 1720 C C . ASN A 1 224 ? -5.794 3.733 -28.059 1.00 74.00 224 ASN A C 1
ATOM 1722 O O . ASN A 1 224 ? -6.498 4.201 -28.950 1.00 74.00 224 ASN A O 1
ATOM 1726 N N . ASP A 1 225 ? -6.298 3.289 -26.907 1.00 77.56 225 ASP A N 1
ATOM 1727 C CA . ASP A 1 225 ? -7.736 3.226 -26.627 1.00 77.56 225 ASP A CA 1
ATOM 1728 C C . ASP A 1 225 ? -8.361 4.612 -26.454 1.00 77.56 225 ASP A C 1
ATOM 1730 O O . ASP A 1 225 ? -9.436 4.893 -26.985 1.00 77.56 225 ASP A O 1
ATOM 1734 N N . PHE A 1 226 ? -7.674 5.518 -25.751 1.00 73.44 226 PHE A N 1
ATOM 1735 C CA . PHE A 1 226 ? -8.148 6.890 -25.586 1.00 73.44 226 PHE A CA 1
ATOM 1736 C C . PHE A 1 226 ? -8.060 7.673 -26.896 1.00 73.44 226 PHE A C 1
ATOM 1738 O O . PHE A 1 226 ? -8.965 8.441 -27.203 1.00 73.44 226 PHE A O 1
ATOM 1745 N N . ARG A 1 227 ? -7.019 7.451 -27.706 1.00 75.38 227 ARG A N 1
ATOM 1746 C CA . ARG A 1 227 ? -6.938 7.993 -29.068 1.00 75.38 227 ARG A CA 1
ATOM 1747 C C . ARG A 1 227 ? -8.063 7.475 -29.943 1.00 75.38 227 ARG A C 1
ATOM 1749 O O . ARG A 1 227 ? -8.762 8.284 -30.530 1.00 75.38 227 ARG A O 1
ATOM 1756 N N . ALA A 1 228 ? -8.308 6.168 -29.959 1.00 79.00 228 ALA A N 1
ATOM 1757 C CA . ALA A 1 228 ? -9.416 5.580 -30.706 1.00 79.00 228 ALA A CA 1
ATOM 1758 C C . ALA A 1 228 ? -10.777 6.136 -30.250 1.00 79.00 228 ALA A C 1
ATOM 1760 O O . ALA A 1 228 ? -11.647 6.403 -31.079 1.00 79.00 228 ALA A O 1
ATOM 1761 N N . PHE A 1 229 ? -10.951 6.377 -28.948 1.00 81.44 229 PHE A N 1
ATOM 1762 C CA . PHE A 1 229 ? -12.122 7.068 -28.414 1.00 81.44 229 PHE A CA 1
ATOM 1763 C C . PHE A 1 229 ? -12.199 8.532 -28.870 1.00 81.44 229 PHE A C 1
ATOM 1765 O O . PHE A 1 229 ? -13.249 8.957 -29.339 1.00 81.44 229 PHE A O 1
ATOM 1772 N N . MET A 1 230 ? -11.116 9.306 -28.766 1.00 78.56 230 MET A N 1
ATOM 1773 C CA . MET A 1 230 ? -11.081 10.715 -29.171 1.00 78.56 230 MET A CA 1
ATOM 1774 C C . MET A 1 230 ? -11.273 10.883 -30.683 1.00 78.56 230 MET A C 1
ATOM 1776 O O . MET A 1 230 ? -12.012 11.766 -31.109 1.00 78.56 230 MET A O 1
ATOM 1780 N N . ASP A 1 231 ? -10.685 10.007 -31.490 1.00 80.62 231 ASP A N 1
ATOM 1781 C CA . ASP A 1 231 ? -10.838 9.976 -32.943 1.00 80.62 231 ASP A CA 1
ATOM 1782 C C . ASP A 1 231 ? -12.253 9.520 -33.335 1.00 80.62 231 ASP A C 1
ATOM 1784 O O . ASP A 1 231 ? -12.854 10.077 -34.251 1.00 80.62 231 ASP A O 1
ATOM 1788 N N . GLY A 1 232 ? -12.848 8.574 -32.603 1.00 81.56 232 GLY A N 1
ATOM 1789 C CA . GLY A 1 232 ? -14.239 8.157 -32.800 1.00 81.56 232 GLY A CA 1
ATOM 1790 C C . GLY A 1 232 ? -15.274 9.197 -32.348 1.00 81.56 232 GLY A C 1
ATOM 1791 O O . GLY A 1 232 ? -16.312 9.351 -32.989 1.00 81.56 232 GLY A O 1
ATOM 1792 N N . ALA A 1 233 ? -15.000 9.927 -31.265 1.00 78.62 233 ALA A N 1
ATOM 1793 C CA . ALA A 1 233 ? -15.908 10.912 -30.676 1.00 78.62 233 ALA A CA 1
ATOM 1794 C C . ALA A 1 233 ? -15.776 12.311 -31.302 1.00 78.62 233 ALA A C 1
ATOM 1796 O O . ALA A 1 233 ? -16.765 13.037 -31.389 1.00 78.62 233 ALA A O 1
ATOM 1797 N N . PHE A 1 234 ? -14.575 12.690 -31.754 1.00 72.38 234 PHE A N 1
ATOM 1798 C CA . PHE A 1 234 ? -14.267 14.036 -32.252 1.00 72.38 234 PHE A CA 1
ATOM 1799 C C . PHE A 1 234 ? -13.625 14.063 -33.649 1.00 72.38 234 PHE A C 1
ATOM 1801 O O . PHE A 1 234 ? -13.628 15.118 -34.283 1.00 72.38 234 PHE A O 1
ATOM 1808 N N . GLY A 1 235 ? -13.144 12.938 -34.190 1.00 60.75 235 GLY A N 1
ATOM 1809 C CA . GLY A 1 235 ? -12.543 12.877 -35.533 1.00 60.75 235 GLY A CA 1
ATOM 1810 C C . GLY A 1 235 ? -13.532 13.106 -36.684 1.00 60.75 235 GLY A C 1
ATOM 1811 O O . GLY A 1 235 ? -13.129 13.504 -37.774 1.00 60.75 235 GLY A O 1
ATOM 1812 N N . MET A 1 236 ? -14.842 12.960 -36.447 1.00 54.81 236 MET A N 1
ATOM 1813 C CA . MET A 1 236 ? -15.881 13.332 -37.423 1.00 54.81 236 MET A CA 1
ATOM 1814 C C . MET A 1 236 ? -16.098 14.853 -37.537 1.00 54.81 236 MET A C 1
ATOM 1816 O O . MET A 1 236 ? -16.695 15.304 -38.510 1.00 54.81 236 MET A O 1
ATOM 1820 N N . ALA A 1 237 ? -15.606 15.662 -36.589 1.00 52.22 237 ALA A N 1
ATOM 1821 C CA . ALA A 1 237 ? -15.773 17.119 -36.622 1.00 52.22 237 ALA A CA 1
ATOM 1822 C C . ALA A 1 237 ? -14.712 17.846 -37.472 1.00 52.22 237 ALA A C 1
ATOM 1824 O O . ALA A 1 237 ? -14.881 19.028 -37.763 1.00 52.22 237 ALA A O 1
ATOM 1825 N N . SER A 1 238 ? -13.636 17.172 -37.902 1.00 51.66 238 SER A N 1
ATOM 1826 C CA . SER A 1 238 ? -12.607 17.774 -38.769 1.00 51.66 238 SER A CA 1
ATOM 1827 C C . SER A 1 238 ? -12.743 17.412 -40.251 1.00 51.66 238 SER A C 1
ATOM 1829 O O . SER A 1 238 ? -11.877 17.785 -41.039 1.00 51.66 238 SER A O 1
ATOM 1831 N N . MET A 1 239 ? -13.800 16.691 -40.649 1.00 47.94 239 MET A N 1
ATOM 1832 C CA . MET A 1 239 ? -13.992 16.224 -42.031 1.00 47.94 239 MET A CA 1
ATOM 1833 C C . MET A 1 239 ? -15.280 16.746 -42.697 1.00 47.94 239 MET A C 1
ATOM 1835 O O . MET A 1 239 ? -15.720 16.181 -43.693 1.00 47.94 239 MET A O 1
ATOM 1839 N N . ASP A 1 240 ? -15.845 17.855 -42.200 1.00 45.66 240 ASP A N 1
ATOM 1840 C CA . ASP A 1 240 ? -16.925 18.614 -42.865 1.00 45.66 240 ASP A CA 1
ATOM 1841 C C . ASP A 1 240 ? -16.517 20.077 -43.124 1.00 45.66 240 ASP A C 1
ATOM 1843 O O . ASP A 1 240 ? -17.115 21.041 -42.651 1.00 45.66 240 ASP A O 1
ATOM 1847 N N . GLY A 1 241 ? -15.406 20.235 -43.841 1.00 47.50 241 GLY A N 1
ATOM 1848 C CA . GLY A 1 241 ? -14.863 21.526 -44.261 1.00 47.50 241 GLY A CA 1
ATOM 1849 C C . GLY A 1 241 ? -14.270 21.468 -45.665 1.00 47.50 241 GLY A C 1
ATOM 1850 O O . GLY A 1 241 ? -13.200 22.017 -45.906 1.00 47.50 241 GLY A O 1
ATOM 1851 N N . SER A 1 242 ? -14.923 20.759 -46.587 1.00 46.75 242 SER A N 1
ATOM 1852 C CA . SER A 1 242 ? -14.685 20.931 -48.024 1.00 46.75 242 SER A CA 1
ATOM 1853 C C . SER A 1 242 ? -15.739 21.884 -48.580 1.00 46.75 242 SER A C 1
ATOM 1855 O O . SER A 1 242 ? -16.906 21.718 -48.239 1.00 46.75 242 SER A O 1
ATOM 1857 N N . VAL A 1 243 ? -15.293 22.821 -49.439 1.00 46.78 243 VAL A N 1
ATOM 1858 C CA . VAL A 1 243 ? -15.998 23.825 -50.287 1.00 46.78 243 VAL A CA 1
ATOM 1859 C C . VAL A 1 243 ? -15.446 25.223 -49.924 1.00 46.78 243 VAL A C 1
ATOM 1861 O O . VAL A 1 243 ? -15.879 25.838 -48.962 1.00 46.78 243 VAL A O 1
ATOM 1864 N N . ASN A 1 244 ? -14.414 25.787 -50.568 1.00 42.91 244 ASN A N 1
ATOM 1865 C CA . ASN A 1 244 ? -14.175 25.969 -52.004 1.00 42.91 244 ASN A CA 1
ATOM 1866 C C . ASN A 1 244 ? -12.675 26.165 -52.301 1.00 42.91 244 ASN A C 1
ATOM 1868 O O . ASN A 1 244 ? -11.968 26.821 -51.541 1.00 42.91 244 ASN A O 1
ATOM 1872 N N . GLY A 1 245 ? -12.208 25.598 -53.415 1.00 47.81 245 GLY A N 1
ATOM 1873 C CA . GLY A 1 245 ? -10.788 25.461 -53.727 1.00 47.81 245 GLY A CA 1
ATOM 1874 C C . GLY A 1 245 ? -10.062 26.699 -54.241 1.00 47.81 245 GLY A C 1
ATOM 1875 O O . GLY A 1 245 ? -10.682 27.610 -54.769 1.00 47.81 245 GLY A O 1
ATOM 1876 N N . VAL A 1 246 ? -8.731 26.635 -54.166 1.00 39.59 246 VAL A N 1
ATOM 1877 C CA . VAL A 1 246 ? -7.774 27.001 -55.224 1.00 39.59 246 VAL A CA 1
ATOM 1878 C C . VAL A 1 246 ? -6.498 26.195 -54.950 1.00 39.59 246 VAL A C 1
ATOM 1880 O O . VAL A 1 246 ? -6.053 26.123 -53.807 1.00 39.59 246 VAL A O 1
ATOM 1883 N N . ALA A 1 247 ? -5.935 25.569 -55.982 1.00 36.09 247 ALA A N 1
ATOM 1884 C CA . ALA A 1 247 ? -4.601 24.984 -55.938 1.00 36.09 247 ALA A CA 1
ATOM 1885 C C . ALA A 1 247 ? -3.545 26.096 -55.977 1.00 36.09 247 ALA A C 1
ATOM 1887 O O . ALA A 1 247 ? -3.607 26.896 -56.905 1.00 36.09 247 ALA A O 1
ATOM 1888 N N . PHE A 1 248 ? -2.611 26.100 -55.020 1.00 41.16 248 PHE A N 1
ATOM 1889 C CA . PHE A 1 248 ? -1.171 26.365 -55.174 1.00 41.16 248 PHE A CA 1
ATOM 1890 C C . PHE A 1 248 ? -0.432 25.761 -53.978 1.00 41.16 248 PHE A C 1
ATOM 1892 O O . PHE A 1 248 ? -0.921 25.944 -52.841 1.00 41.16 248 PHE A O 1
#

Radius of gyration: 32.34 Å; chains: 1; bounding box: 131×48×87 Å

Foldseek 3Di:
DDDDDDDDDDPPPPPPPPPPPPPPPCPVQFLLVLLCPQQDPVPDPPPPCDSFCVLLVSLVLLVQLVVLLVCLVVQVVCLVCQVVVQVVVCVVDPPDDRLCVVLVSGDDDPQSHSCPPPVNVVVVVVVVVVVVVLLVVVQVVCVVVVHDSSGDDSRDNRPPPVDDPPCPLVPDDPVVNSVVSSVSSVSSVVSSVSVVVQSVCCNVPVDHPCVVPVLVVDDLCPRPVSVVVCCVVPVVVVPPDDDDDDDD

pLDDT: mean 71.66, std 14.87, range [36.09, 94.69]

InterPro domains:
  IPR001344 Chlorophyll A-B binding protein, plant and chromista [PTHR21649] (38-210)
  IPR022796 Chlorophyll A-B binding protein [PF00504] (38-202)

Organism: NCBI:txid1460289